Protein AF-A0A0F8WHF1-F1 (afdb_monomer)

Sequence (257 aa):
MGDDPNPISEVAGSSRLDYALDGSAKGDCLSSIDRKPHALKREKSLIIPRHVIFFDTETEQIEQPNGDVKQVLKLGWVCYYRRAYGRNLEKLDWHFFDNILDFWTFIYKHTEKKRRLWVISCNMSFDFTIVQGWKYLGQANFKLKFFHNTGSTCIISVKSKHGAIIFMDSMNWFRESVAASGARLGIPKLEIDFAKTDDLFLSAYCKRDVEILIALFKDFVKFLEANRISRVCYTIASTAMAAYLFGFYDHKIYIHN

Organism: NCBI:txid412755

Secondary structure (DSSP, 8-state):
----------------------------------PPPEEPPPP------SEEEEEEEEEEEEE-TTSPEEEEEEEEEEEEEE--BTTBPPEEEEEEESSHHHHHHHHHHT--TT-EEEEEETTHHHHHHHTTHHHHHHHTT-EEEEEEEETTEEEEEEE-SS-EEEEEEGGGT--S-HHHHHHHHT-PPPP--TTT--HHHHHHHHHHHHHHHHHHHHHHHHHHHHTT--PPPSSHHHHHHHHHHHHT--SPPEEP-

Solvent-accessible surface area (backbone atoms only — not comparable to full-atom values): 15093 Å² total; per-residue (Å²): 140,78,83,89,79,85,89,84,81,91,80,90,81,88,80,84,82,79,80,80,85,76,89,73,85,74,84,78,89,65,89,74,74,89,60,75,71,46,65,70,72,73,42,89,64,66,56,62,86,45,40,36,32,35,35,40,72,44,68,45,80,44,79,40,99,88,73,48,76,42,74,40,64,52,34,34,28,38,33,40,40,33,57,57,57,90,93,43,69,64,44,79,49,78,43,80,33,63,47,56,66,56,52,50,52,55,55,54,74,69,46,38,65,99,38,66,32,36,35,36,24,77,59,29,70,58,52,39,55,53,57,42,43,69,61,57,38,50,76,67,56,40,39,83,75,46,79,46,78,56,91,65,35,32,39,40,32,32,39,38,93,54,23,33,43,34,41,30,15,48,37,25,64,46,89,64,52,68,51,59,53,8,51,77,71,74,48,62,54,70,88,82,56,86,93,75,59,52,72,69,58,50,50,52,40,38,38,44,52,30,52,34,52,53,51,53,51,51,52,54,50,49,54,28,60,78,65,68,42,32,25,71,49,89,30,44,68,55,20,51,50,39,21,41,27,49,78,64,62,83,69,90,50,73,46,78,120

pLDDT: mean 88.42, std 20.54, range [25.56, 98.94]

Radius of gyration: 25.78 Å; Cα contacts (8 Å, |Δi|>4): 395; chains: 1; bounding box: 45×76×77 Å

InterPro domains:
  IPR012337 Ribonuclease H-like superfamily [SSF53098] (46-225)

Mean predicted aligned error: 9.02 Å

Nearest PDB structures (foldseek):
  7n8w-assembly1_B  TM=4.958E-01  e=4.081E-02  Homo sapiens
  1mr3-assembly1_F  TM=5.293E-01  e=9.554E-01  Saccharomyces cerevisiae
  3u4e-assembly1_G  TM=2.059E-01  e=4.344E-01  Human immunodeficiency virus 1
  4gmf-assembly2_C  TM=3.870E-01  e=7.978E+00  Yersinia enterocolitica subsp. enterocolitica 8081
  4gmf-assembly1_A  TM=3.305E-01  e=3.627E+00  Yersinia enterocolitica subsp. enterocolitica 8081

Foldseek 3Di:
DDDDDDDDDDDDDDDDPDDPPDDDPPDPPDPPPPDDKDWDAFFDDQAEAQKEKEKFFDWDWDQDPVRDTDTATQWMKMWIWGPDDDPRHTDIDIDIDRDLVVVVVVVLVRQAAPHEYEYEYAQQVVVCVNSVVVVVCVVVVWDWDDFDDDDRWTWTWTDDRGHIYIYTYPCLEVVDDLQVLCVVLVLHQDDDDPVPDDPVVVHVNNVSSRVSSVSSSVVVSCVCVVVVQAHDDRHNVVRNVRSCSHPPCPDIDIDDD

Structure (mmCIF, N/CA/C/O backbone):
data_AF-A0A0F8WHF1-F1
#
_entry.id   AF-A0A0F8WHF1-F1
#
loop_
_atom_site.group_PDB
_atom_site.id
_atom_site.type_symbol
_atom_site.label_atom_id
_atom_site.label_alt_id
_atom_site.label_comp_id
_atom_site.label_asym_id
_atom_site.label_entity_id
_atom_site.label_seq_id
_atom_site.pdbx_PDB_ins_code
_atom_site.Cartn_x
_atom_site.Cartn_y
_atom_site.Cartn_z
_atom_site.occupancy
_atom_site.B_iso_or_equiv
_atom_site.auth_seq_id
_atom_site.auth_comp_id
_atom_site.auth_asym_id
_atom_site.auth_atom_id
_atom_site.pdbx_PDB_model_num
ATOM 1 N N . MET A 1 1 ? -6.373 59.070 47.009 1.00 39.41 1 MET A N 1
ATOM 2 C CA . MET A 1 1 ? -6.500 57.643 46.646 1.00 39.41 1 MET A CA 1
ATOM 3 C C . MET A 1 1 ? -7.970 57.397 46.381 1.00 39.41 1 MET A C 1
ATOM 5 O O . MET A 1 1 ? -8.740 57.568 47.306 1.00 39.41 1 MET A O 1
ATOM 9 N N . GLY A 1 2 ? -8.453 57.104 45.190 1.00 37.47 2 GLY A N 1
ATOM 10 C CA . GLY A 1 2 ? -7.856 56.904 43.879 1.00 37.47 2 GLY A CA 1
ATOM 11 C C . GLY A 1 2 ? -9.027 56.710 42.906 1.00 37.47 2 GLY A C 1
ATOM 12 O O . GLY A 1 2 ? -10.057 56.181 43.313 1.00 37.47 2 GLY A O 1
ATOM 13 N N . ASP A 1 3 ? -8.840 57.237 41.704 1.00 35.19 3 ASP A N 1
ATOM 14 C CA . ASP A 1 3 ? -9.458 56.939 40.409 1.00 35.19 3 ASP A CA 1
ATOM 15 C C . ASP A 1 3 ? -10.977 56.731 40.292 1.00 35.19 3 ASP A C 1
ATOM 17 O O . ASP A 1 3 ? -11.533 55.670 40.557 1.00 35.19 3 ASP A O 1
ATOM 21 N N . ASP A 1 4 ? -11.589 57.824 39.835 1.00 36.31 4 ASP A N 1
ATOM 22 C CA . ASP A 1 4 ? -12.222 58.015 38.524 1.00 36.31 4 ASP A CA 1
ATOM 23 C C . ASP A 1 4 ? -13.404 57.153 38.038 1.00 36.31 4 ASP A C 1
ATOM 25 O O . ASP A 1 4 ? -13.514 55.955 38.304 1.00 36.31 4 ASP A O 1
ATOM 29 N N . PRO A 1 5 ? -14.320 57.797 37.285 1.00 39.78 5 PRO A N 1
ATOM 30 C CA . PRO A 1 5 ? -15.704 57.394 37.186 1.00 39.78 5 PRO A CA 1
ATOM 31 C C . PRO A 1 5 ? -16.137 57.038 35.758 1.00 39.78 5 PRO A C 1
ATOM 33 O O . PRO A 1 5 ? -15.550 57.431 34.760 1.00 39.78 5 PRO A O 1
ATOM 36 N N . ASN A 1 6 ? -17.301 56.403 35.732 1.00 34.34 6 ASN A N 1
ATOM 37 C CA . ASN A 1 6 ? -18.356 56.476 34.728 1.00 34.34 6 ASN A CA 1
ATOM 38 C C . ASN A 1 6 ? -18.137 56.027 33.259 1.00 34.34 6 ASN A C 1
ATOM 40 O O . ASN A 1 6 ? -17.093 56.220 32.646 1.00 34.34 6 ASN A O 1
ATOM 44 N N . PRO A 1 7 ? -19.210 55.455 32.672 1.00 48.28 7 PRO A N 1
ATOM 45 C CA . PRO A 1 7 ? -19.294 54.957 31.304 1.00 48.28 7 PRO A CA 1
ATOM 46 C C . PRO A 1 7 ? -19.663 56.096 30.344 1.00 48.28 7 PRO A C 1
ATOM 48 O O . PRO A 1 7 ? -20.015 57.167 30.825 1.00 48.28 7 PRO A O 1
ATOM 51 N N . ILE A 1 8 ? -19.662 55.855 29.021 1.00 28.98 8 ILE A N 1
ATOM 52 C CA . ILE A 1 8 ? -20.586 56.461 28.030 1.00 28.98 8 ILE A CA 1
ATOM 53 C C . ILE A 1 8 ? -20.282 55.970 26.587 1.00 28.98 8 ILE A C 1
ATOM 55 O O . ILE A 1 8 ? -19.138 55.936 26.152 1.00 28.98 8 ILE A O 1
ATOM 59 N N . SER A 1 9 ? -21.376 55.584 25.912 1.00 28.56 9 SER A N 1
ATOM 60 C CA . SER A 1 9 ? -21.781 55.677 24.489 1.00 28.56 9 SER A CA 1
ATOM 61 C C . SER A 1 9 ? -20.881 55.353 23.280 1.00 28.56 9 SER A C 1
ATOM 63 O O . SER A 1 9 ? -19.770 55.845 23.121 1.00 28.56 9 SER A O 1
ATOM 65 N N . GLU A 1 10 ? -21.544 54.684 22.326 1.00 34.03 10 GLU A N 1
ATOM 66 C CA . GLU A 1 10 ? -21.468 54.820 20.858 1.00 34.03 10 GLU A CA 1
ATOM 67 C C . GLU A 1 10 ? -20.806 56.091 20.298 1.00 34.03 10 GLU A C 1
ATOM 69 O O . GLU A 1 10 ? -21.262 57.195 20.584 1.00 34.03 10 GLU A O 1
ATOM 74 N N . VAL A 1 11 ? -19.877 55.904 19.347 1.00 30.38 11 VAL A N 1
ATOM 75 C CA . VAL A 1 11 ? -19.693 56.763 18.161 1.00 30.38 11 VAL A CA 1
ATOM 76 C C . VAL A 1 11 ? -19.211 55.904 16.980 1.00 30.38 11 VAL A C 1
ATOM 78 O O . VAL A 1 11 ? -18.302 55.085 17.104 1.00 30.38 11 VAL A O 1
ATOM 81 N N . ALA A 1 12 ? -19.843 56.114 15.826 1.00 29.44 12 ALA A N 1
ATOM 82 C CA . ALA A 1 12 ? -19.494 55.574 14.518 1.00 29.44 12 ALA A CA 1
ATOM 83 C C . ALA A 1 12 ? -18.168 56.137 13.969 1.00 29.44 12 ALA A C 1
ATOM 85 O O . ALA A 1 12 ? -17.881 57.321 14.125 1.00 29.44 12 ALA A O 1
ATOM 86 N N . GLY A 1 13 ? -17.404 55.333 13.219 1.00 25.56 13 GLY A N 1
ATOM 87 C CA . GLY A 1 13 ? -16.247 55.851 12.486 1.00 25.56 13 GLY A CA 1
ATOM 88 C C . GLY A 1 13 ? -15.416 54.812 11.734 1.00 25.56 13 GLY A C 1
ATOM 89 O O . GLY A 1 13 ? -14.571 54.152 12.315 1.00 25.56 13 GLY A O 1
ATOM 90 N N . SER A 1 14 ? -15.624 54.757 10.416 1.00 27.47 14 SER A N 1
ATOM 91 C CA . SER A 1 14 ? -14.576 54.708 9.384 1.00 27.47 14 SER A CA 1
ATOM 92 C C . SER A 1 14 ? -13.451 53.655 9.471 1.00 27.47 14 SER A C 1
ATOM 94 O O . SER A 1 14 ? -12.429 53.856 10.117 1.00 27.47 14 SER A O 1
ATOM 96 N N . SER A 1 15 ? -13.519 52.641 8.603 1.00 28.45 15 SER A N 1
ATOM 97 C CA . SER A 1 15 ? -12.566 52.531 7.478 1.00 28.45 15 SER A CA 1
ATOM 98 C C . SER A 1 15 ? -13.021 51.451 6.490 1.00 28.45 15 SER A C 1
ATOM 100 O O . SER A 1 15 ? -12.891 50.250 6.711 1.00 28.45 15 SER A O 1
ATOM 102 N N . ARG A 1 16 ? -13.580 51.906 5.364 1.00 27.73 16 ARG A N 1
ATOM 103 C CA . ARG A 1 16 ? -13.598 51.143 4.114 1.00 27.73 16 ARG A CA 1
ATOM 104 C C . ARG A 1 16 ? -12.144 51.030 3.665 1.00 27.73 16 ARG A C 1
ATOM 106 O O . ARG A 1 16 ? -11.513 52.049 3.407 1.00 27.73 16 ARG A O 1
ATOM 113 N N . LEU A 1 17 ? -11.615 49.815 3.591 1.00 29.05 17 LEU A N 1
ATOM 114 C CA . LEU A 1 17 ? -10.430 49.559 2.783 1.00 29.05 17 LEU A CA 1
ATOM 115 C C . LEU A 1 17 ? -10.899 49.479 1.332 1.00 29.05 17 LEU A C 1
ATOM 117 O O . LEU A 1 17 ? -11.502 48.492 0.909 1.00 29.05 17 LEU A O 1
ATOM 121 N N . ASP A 1 18 ? -10.680 50.577 0.618 1.00 27.28 18 ASP A N 1
ATOM 122 C CA . ASP A 1 18 ? -10.856 50.676 -0.820 1.00 27.28 18 ASP A CA 1
ATOM 123 C C . ASP A 1 18 ? -9.927 49.671 -1.513 1.00 27.28 18 ASP A C 1
ATOM 125 O O . ASP A 1 18 ? -8.700 49.767 -1.447 1.00 27.28 18 ASP A O 1
ATOM 129 N N . TYR A 1 19 ? -10.519 48.686 -2.189 1.00 28.05 19 TYR A N 1
ATOM 130 C CA . TYR A 1 19 ? -9.805 47.880 -3.169 1.00 28.05 19 TYR A CA 1
ATOM 131 C C . TYR A 1 19 ? -9.585 48.743 -4.411 1.00 28.05 19 TYR A C 1
ATOM 133 O O . TYR A 1 19 ? -10.492 48.933 -5.223 1.00 28.05 19 TYR A O 1
ATOM 141 N N . ALA A 1 20 ? -8.370 49.266 -4.555 1.00 29.48 20 ALA A N 1
ATOM 142 C CA . ALA A 1 20 ? -7.904 49.816 -5.815 1.00 29.48 20 ALA A CA 1
ATOM 143 C C . ALA A 1 20 ? -7.849 48.686 -6.858 1.00 29.48 20 ALA A C 1
ATOM 145 O O . ALA A 1 20 ? -6.991 47.805 -6.809 1.00 29.48 20 ALA A O 1
ATOM 146 N N . LEU A 1 21 ? -8.797 48.711 -7.794 1.00 37.44 21 LEU A N 1
ATOM 147 C CA . LEU A 1 21 ? -8.698 48.011 -9.068 1.00 37.44 21 LEU A CA 1
ATOM 148 C C . LEU A 1 21 ? -7.668 48.754 -9.923 1.00 37.44 21 LEU A C 1
ATOM 150 O O . LEU A 1 21 ? -8.024 49.668 -10.664 1.00 37.44 21 LEU A O 1
ATOM 154 N N . ASP A 1 22 ? -6.396 48.377 -9.799 1.00 32.12 22 ASP A N 1
ATOM 155 C CA . ASP A 1 22 ? -5.394 48.710 -10.809 1.00 32.12 22 ASP A CA 1
ATOM 156 C C . ASP A 1 22 ? -5.354 47.595 -11.860 1.00 32.12 22 ASP A C 1
ATOM 158 O O . ASP A 1 22 ? -5.116 46.414 -11.579 1.00 32.12 22 ASP A O 1
ATOM 162 N N . GLY A 1 23 ? -5.688 47.986 -13.084 1.00 41.69 23 GLY A N 1
ATOM 163 C CA . GLY A 1 23 ? -5.754 47.128 -14.244 1.00 41.69 23 GLY A CA 1
ATOM 164 C C . GLY A 1 23 ? -4.368 46.875 -14.817 1.00 41.69 23 GLY A C 1
ATOM 165 O O . GLY A 1 23 ? -3.802 47.729 -15.483 1.00 41.69 23 GLY A O 1
ATOM 166 N N . SER A 1 24 ? -3.873 45.650 -14.665 1.00 35.59 24 SER A N 1
ATOM 167 C CA . SER A 1 24 ? -3.081 44.961 -15.697 1.00 35.59 24 SER A CA 1
ATOM 168 C C . SER A 1 24 ? -2.880 43.486 -15.336 1.00 35.59 24 SER A C 1
ATOM 170 O O . SER A 1 24 ? -1.766 42.984 -15.215 1.00 35.59 24 SER A O 1
ATOM 172 N N . ALA A 1 25 ? -3.978 42.740 -15.199 1.00 33.34 25 ALA A N 1
ATOM 173 C CA . ALA A 1 25 ? -3.908 41.283 -15.156 1.00 33.34 25 ALA A CA 1
ATOM 174 C C . ALA A 1 25 ? -3.595 40.743 -16.565 1.00 33.34 25 ALA A C 1
ATOM 176 O O . ALA A 1 25 ? -4.483 40.315 -17.302 1.00 33.34 25 ALA A O 1
ATOM 177 N N . LYS A 1 26 ? -2.314 40.763 -16.953 1.00 36.53 26 LYS A N 1
ATOM 178 C CA . LYS A 1 26 ? -1.814 39.794 -17.931 1.00 36.53 26 LYS A CA 1
ATOM 179 C C . LYS A 1 26 ? -1.927 38.423 -17.275 1.00 36.53 26 LYS A C 1
ATOM 181 O O . LYS A 1 26 ? -1.269 38.140 -16.278 1.00 36.53 26 LYS A O 1
ATOM 186 N N . GLY A 1 27 ? -2.840 37.614 -17.799 1.00 44.41 27 GLY A N 1
ATOM 187 C CA . GLY A 1 27 ? -3.000 36.230 -17.396 1.00 44.41 27 GLY A CA 1
ATOM 188 C C . GLY A 1 27 ? -1.774 35.420 -17.791 1.00 44.41 27 GLY A C 1
ATOM 189 O O . GLY A 1 27 ? -1.695 34.956 -18.919 1.00 44.41 27 GLY A O 1
ATOM 190 N N . ASP A 1 28 ? -0.869 35.201 -16.844 1.00 39.81 28 ASP A N 1
ATOM 191 C CA . ASP A 1 28 ?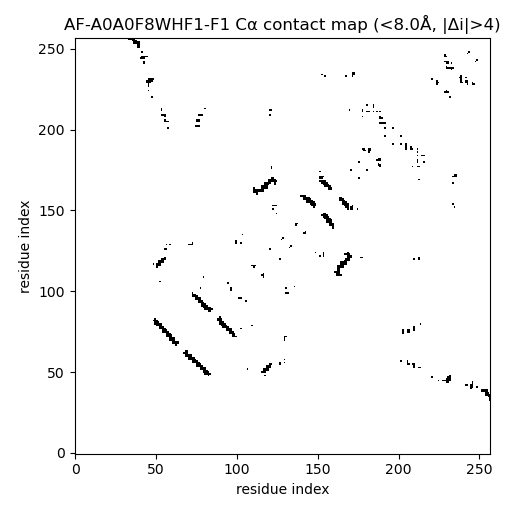 0.189 34.198 -16.956 1.00 39.81 28 ASP A CA 1
ATOM 192 C C . ASP A 1 28 ? -0.179 33.000 -16.076 1.00 39.81 28 ASP A C 1
ATOM 194 O O . ASP A 1 28 ? 0.379 32.752 -15.008 1.00 39.81 28 ASP A O 1
ATOM 198 N N . CYS A 1 29 ? -1.179 32.243 -16.530 1.00 43.00 29 CYS A N 1
ATOM 199 C CA . CYS A 1 29 ? -1.459 30.911 -16.009 1.00 43.00 29 CYS A CA 1
ATOM 200 C C . CYS A 1 29 ? -0.735 29.884 -16.882 1.00 43.00 29 CYS A C 1
ATOM 202 O O . CYS A 1 29 ? -1.329 29.264 -17.754 1.00 43.00 29 CYS A O 1
ATOM 204 N N . LEU A 1 30 ? 0.568 29.742 -16.657 1.00 39.44 30 LEU A N 1
ATOM 205 C CA . LEU A 1 30 ? 1.381 28.595 -17.056 1.00 39.44 30 LEU A CA 1
ATOM 206 C C . LEU A 1 30 ? 2.609 28.635 -16.151 1.00 39.44 30 LEU A C 1
ATOM 208 O O . LEU A 1 30 ? 3.562 29.365 -16.408 1.00 39.44 30 LEU A O 1
ATOM 212 N N . SER A 1 31 ? 2.595 27.867 -15.060 1.00 45.69 31 SER A N 1
ATOM 213 C CA . SER A 1 31 ? 3.829 27.580 -14.333 1.00 45.69 31 SER A CA 1
ATOM 214 C C . SER A 1 31 ? 4.728 26.777 -15.277 1.00 45.69 31 SER A C 1
ATOM 216 O O . SER A 1 31 ? 4.615 25.548 -15.345 1.00 45.69 31 SER A O 1
ATOM 218 N N . SER A 1 32 ? 5.562 27.451 -16.071 1.00 55.00 32 SER A N 1
ATOM 219 C CA . SER A 1 32 ? 6.558 26.775 -16.887 1.00 55.00 32 SER A CA 1
ATOM 220 C C . SER A 1 32 ? 7.560 26.157 -15.919 1.00 55.00 32 SER A C 1
ATOM 222 O O . SER A 1 32 ? 8.337 26.816 -15.231 1.00 55.00 32 SER A O 1
ATOM 224 N N . ILE A 1 33 ? 7.467 24.842 -15.760 1.00 65.06 33 ILE A N 1
ATOM 225 C CA . ILE A 1 33 ? 8.518 24.102 -15.081 1.00 65.06 33 ILE A CA 1
ATOM 226 C C . ILE A 1 33 ? 9.716 24.211 -16.022 1.00 65.06 33 ILE A C 1
ATOM 228 O O . ILE A 1 33 ? 9.656 23.652 -17.115 1.00 65.06 33 ILE A O 1
ATOM 232 N N . ASP A 1 34 ? 10.772 24.920 -15.614 1.00 73.44 34 ASP A N 1
ATOM 233 C CA . ASP A 1 34 ? 12.058 24.940 -16.321 1.00 73.44 34 ASP A CA 1
ATOM 234 C C . ASP A 1 34 ? 12.659 23.527 -16.291 1.00 73.44 34 ASP A C 1
ATOM 236 O O . ASP A 1 34 ? 13.409 23.127 -15.394 1.00 73.44 34 ASP A O 1
ATOM 240 N N . ARG A 1 35 ? 12.204 22.687 -17.221 1.00 76.81 35 ARG A N 1
ATOM 241 C CA . ARG A 1 35 ? 12.745 21.352 -17.439 1.00 76.81 35 ARG A CA 1
ATOM 242 C C . ARG A 1 35 ? 13.989 21.522 -18.292 1.00 76.81 35 ARG A C 1
ATOM 244 O O . ARG A 1 35 ? 14.070 22.400 -19.131 1.00 76.81 35 ARG A O 1
ATOM 251 N N . LYS A 1 36 ? 15.012 20.705 -18.072 1.00 87.56 36 LYS A N 1
ATOM 252 C CA . LYS A 1 36 ? 16.129 20.655 -19.020 1.00 87.56 36 LYS A CA 1
ATOM 253 C C . LYS A 1 36 ? 15.767 19.655 -20.114 1.00 87.56 36 LYS A C 1
ATOM 255 O O . LYS A 1 36 ? 15.338 18.546 -19.759 1.00 87.56 36 LYS A O 1
ATOM 260 N N . PRO A 1 37 ? 15.974 19.988 -21.401 1.00 92.44 37 PRO A N 1
ATOM 261 C CA . PRO A 1 37 ? 15.852 19.012 -22.469 1.00 92.44 37 PRO A CA 1
ATOM 262 C C . PRO A 1 37 ? 16.706 17.789 -22.147 1.00 92.44 37 PRO A C 1
ATOM 264 O O . PRO A 1 37 ? 17.864 17.902 -21.731 1.00 92.44 37 PRO A O 1
ATOM 267 N N . HIS A 1 38 ? 16.123 16.606 -22.275 1.00 92.06 38 HIS A N 1
ATOM 268 C CA . HIS A 1 38 ? 16.806 15.357 -21.960 1.00 92.06 38 HIS A CA 1
ATOM 269 C C . HIS A 1 38 ? 16.236 14.210 -22.784 1.00 92.06 38 HIS A C 1
ATOM 271 O O . HIS A 1 38 ? 15.111 14.262 -23.271 1.00 92.06 38 HIS A O 1
ATOM 277 N N . ALA A 1 39 ? 17.022 13.146 -22.929 1.00 94.56 39 ALA A N 1
ATOM 278 C CA . ALA A 1 39 ? 16.539 11.908 -23.518 1.00 94.56 39 ALA A CA 1
ATOM 279 C C . ALA A 1 39 ? 15.894 11.022 -22.448 1.00 94.56 39 ALA A C 1
ATOM 281 O O . ALA A 1 39 ? 16.390 10.930 -21.315 1.00 94.56 39 ALA A O 1
ATOM 282 N N . LEU A 1 40 ? 14.836 10.311 -22.833 1.00 94.12 40 LEU A N 1
ATOM 283 C CA . LEU A 1 40 ? 14.309 9.217 -22.032 1.00 94.12 40 LEU A CA 1
ATOM 284 C C . LEU A 1 40 ? 15.398 8.163 -21.794 1.00 94.12 40 LEU A C 1
ATOM 286 O O . LEU A 1 40 ? 16.249 7.885 -22.648 1.00 94.12 40 LEU A O 1
ATOM 290 N N . LYS A 1 41 ? 15.380 7.574 -20.597 1.00 93.06 41 LYS A N 1
ATOM 291 C CA . LYS A 1 41 ? 16.347 6.556 -20.182 1.00 93.06 41 LYS A CA 1
ATOM 292 C C . LYS A 1 41 ? 15.708 5.178 -20.279 1.00 93.06 41 LYS A C 1
ATOM 294 O O . LYS A 1 41 ? 14.629 4.966 -19.735 1.00 93.06 41 LYS A O 1
ATOM 299 N N . ARG A 1 42 ? 16.414 4.247 -20.928 1.00 94.69 42 ARG A N 1
ATOM 300 C CA . ARG A 1 42 ? 16.035 2.830 -20.984 1.00 94.69 42 ARG A CA 1
ATOM 301 C C . ARG A 1 42 ? 15.896 2.265 -19.570 1.00 94.69 42 ARG A C 1
ATOM 303 O O . ARG A 1 42 ? 16.780 2.478 -18.734 1.00 94.69 42 ARG A O 1
ATOM 310 N N . GLU A 1 43 ? 14.824 1.520 -19.329 1.00 94.62 43 GLU A N 1
ATOM 311 C CA . GLU A 1 43 ? 14.633 0.779 -18.086 1.00 94.62 43 GLU A CA 1
ATOM 312 C C . GLU A 1 43 ? 15.434 -0.526 -18.143 1.00 94.62 43 GLU A C 1
ATOM 314 O O . GLU A 1 43 ? 15.536 -1.168 -19.186 1.00 94.62 43 GLU A O 1
ATOM 319 N N . LYS A 1 44 ? 16.049 -0.906 -17.023 1.00 91.25 44 LYS A N 1
ATOM 320 C CA . LYS A 1 44 ? 16.926 -2.088 -16.944 1.00 91.25 44 LYS A CA 1
ATOM 321 C C . LYS A 1 44 ? 16.493 -3.074 -15.866 1.00 91.25 44 LYS A C 1
ATOM 323 O O . LYS A 1 44 ? 17.114 -4.121 -15.714 1.00 91.25 44 LYS A O 1
ATOM 328 N N . SER A 1 45 ? 15.478 -2.723 -15.081 1.00 89.31 45 SER A N 1
ATOM 329 C CA . SER A 1 45 ? 15.092 -3.449 -13.882 1.00 89.31 45 SER A CA 1
ATOM 330 C C . SER A 1 45 ? 13.627 -3.872 -13.919 1.00 89.31 45 SER A C 1
ATOM 332 O O . SER A 1 45 ? 12.761 -3.133 -14.376 1.00 89.31 45 SER A O 1
ATOM 334 N N . LEU A 1 46 ? 13.360 -5.052 -13.364 1.00 92.69 46 LEU A N 1
ATOM 335 C CA . LEU A 1 46 ? 12.020 -5.599 -13.133 1.00 92.69 46 LEU A CA 1
ATOM 336 C C . LEU A 1 46 ? 11.712 -5.607 -11.628 1.00 92.69 46 LEU A C 1
ATOM 338 O O . LEU A 1 46 ? 11.221 -6.584 -11.078 1.00 92.69 46 LEU A O 1
ATOM 342 N N . ILE A 1 47 ? 12.111 -4.545 -10.918 1.00 92.75 47 ILE A N 1
ATOM 343 C CA . ILE A 1 47 ? 12.012 -4.494 -9.454 1.00 92.75 47 ILE A CA 1
ATOM 344 C C . ILE A 1 47 ? 10.547 -4.523 -9.019 1.00 92.75 47 ILE A C 1
ATOM 346 O O . ILE A 1 47 ? 9.743 -3.671 -9.388 1.00 92.75 47 ILE A O 1
ATOM 350 N N . ILE A 1 48 ? 10.228 -5.458 -8.135 1.00 95.06 48 ILE A N 1
ATOM 351 C CA . ILE A 1 48 ? 8.922 -5.548 -7.497 1.00 95.06 48 ILE A CA 1
ATOM 352 C C . ILE A 1 48 ? 9.077 -5.270 -5.995 1.00 95.06 48 ILE A C 1
ATOM 354 O O . ILE A 1 48 ? 10.014 -5.785 -5.372 1.00 95.06 48 ILE A O 1
ATOM 358 N N . PRO A 1 49 ? 8.171 -4.492 -5.375 1.00 94.94 49 PRO A N 1
ATOM 359 C CA . PRO A 1 49 ? 8.160 -4.269 -3.935 1.00 94.94 49 PRO A CA 1
ATOM 360 C C . PRO A 1 49 ? 8.113 -5.581 -3.159 1.00 94.94 49 PRO A C 1
ATOM 362 O O . PRO A 1 49 ? 7.203 -6.385 -3.321 1.00 94.94 49 PRO A O 1
ATOM 365 N N . ARG A 1 50 ? 9.106 -5.800 -2.295 1.00 95.44 50 AR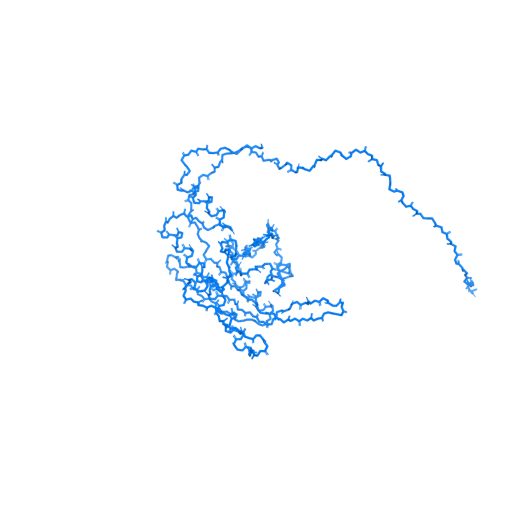G A N 1
ATOM 366 C CA . ARG A 1 50 ? 9.185 -7.019 -1.481 1.00 95.44 50 ARG A CA 1
ATOM 367 C C . ARG A 1 50 ? 8.425 -6.917 -0.161 1.00 95.44 50 ARG A C 1
ATOM 369 O O . ARG A 1 50 ? 8.010 -7.946 0.356 1.00 95.44 50 ARG A O 1
ATOM 376 N N . HIS A 1 51 ? 8.302 -5.711 0.387 1.00 97.94 51 HIS A N 1
ATOM 377 C CA . HIS A 1 51 ? 7.732 -5.446 1.706 1.00 97.94 51 HIS A CA 1
ATOM 378 C C . HIS A 1 51 ? 6.500 -4.574 1.537 1.00 97.94 51 HIS A C 1
ATOM 380 O O . HIS A 1 51 ? 6.622 -3.384 1.227 1.00 97.94 51 HIS A O 1
ATOM 386 N N . VAL A 1 52 ? 5.340 -5.194 1.703 1.00 98.75 52 VAL A N 1
ATOM 387 C CA . VAL A 1 52 ? 4.044 -4.585 1.431 1.00 98.75 52 VAL A CA 1
ATOM 388 C C . VAL A 1 52 ? 3.135 -4.837 2.623 1.00 98.75 52 VAL A C 1
ATOM 390 O O . VAL A 1 52 ? 3.196 -5.898 3.233 1.00 98.75 52 VAL A O 1
ATOM 393 N N . ILE A 1 53 ? 2.322 -3.862 2.978 1.00 98.88 53 ILE A N 1
ATOM 394 C CA . ILE A 1 53 ? 1.231 -3.988 3.929 1.00 98.88 53 ILE A CA 1
ATOM 395 C C . ILE A 1 53 ? -0.058 -3.723 3.174 1.00 98.88 53 ILE A C 1
ATOM 397 O O . ILE A 1 53 ? -0.115 -2.793 2.374 1.00 98.88 53 ILE A O 1
ATOM 401 N N . PHE A 1 54 ? -1.067 -4.533 3.449 1.00 98.94 54 PHE A N 1
ATOM 402 C CA . PHE A 1 54 ? -2.432 -4.333 2.994 1.00 98.94 54 PHE A CA 1
ATOM 403 C C . PHE A 1 54 ? -3.311 -4.106 4.206 1.00 98.94 54 PHE A C 1
ATOM 405 O O . PHE A 1 54 ? -3.088 -4.749 5.235 1.00 98.94 54 PHE A O 1
ATOM 412 N N . PHE A 1 55 ? -4.271 -3.203 4.103 1.00 98.88 55 PHE A N 1
ATOM 413 C CA . PHE A 1 55 ? -5.237 -2.997 5.167 1.00 98.88 55 PHE A CA 1
ATOM 414 C C . PHE A 1 55 ? -6.559 -2.482 4.622 1.00 98.88 55 PHE A C 1
ATOM 416 O O . PHE A 1 55 ? -6.619 -1.996 3.493 1.00 98.88 55 PHE A O 1
ATOM 423 N N . ASP A 1 56 ? -7.576 -2.624 5.454 1.00 98.69 56 ASP A N 1
ATOM 424 C CA . ASP A 1 56 ? -8.934 -2.150 5.242 1.00 98.69 56 ASP A CA 1
ATOM 425 C C . ASP A 1 56 ? -9.520 -1.743 6.602 1.00 98.69 56 ASP A C 1
ATOM 427 O O . ASP A 1 56 ? -9.047 -2.220 7.649 1.00 98.69 56 ASP A O 1
ATOM 431 N N . THR A 1 57 ? -10.486 -0.824 6.596 1.00 98.56 57 THR A N 1
ATOM 432 C CA . THR A 1 57 ? -11.128 -0.320 7.814 1.00 98.56 57 THR A CA 1
ATOM 433 C C . THR A 1 57 ? -12.642 -0.274 7.686 1.00 98.56 57 THR A C 1
ATOM 435 O O . THR A 1 57 ? -13.185 0.148 6.673 1.00 98.56 57 THR A O 1
ATOM 438 N N . GLU A 1 58 ? -13.315 -0.622 8.775 1.00 98.00 58 GLU A N 1
ATOM 439 C CA . GLU A 1 58 ? -14.742 -0.399 8.966 1.00 98.00 58 GLU A CA 1
ATOM 440 C C . GLU A 1 58 ? -14.951 0.776 9.911 1.00 98.00 58 GLU A C 1
ATOM 442 O O . GLU A 1 58 ? -14.194 0.974 10.873 1.00 98.00 58 GLU A O 1
ATOM 447 N N . THR A 1 59 ? -15.999 1.552 9.652 1.00 96.94 59 THR A N 1
ATOM 448 C CA . THR A 1 59 ? -16.272 2.789 10.379 1.00 96.94 59 THR A CA 1
ATOM 449 C C . THR A 1 59 ? -17.631 2.784 11.055 1.00 96.94 59 THR A C 1
ATOM 451 O O . THR A 1 59 ? -18.567 2.101 10.644 1.00 96.94 59 THR A O 1
ATOM 454 N N . GLU A 1 60 ? -17.741 3.592 12.101 1.00 95.12 60 GLU A N 1
ATOM 455 C CA . GLU A 1 60 ? -19.017 4.025 12.657 1.00 95.12 60 GLU A CA 1
ATOM 456 C C . GLU A 1 60 ? -19.228 5.516 12.370 1.00 95.12 60 GLU A C 1
ATOM 458 O O . GLU A 1 60 ? -18.275 6.296 12.232 1.00 95.12 60 GLU A O 1
ATOM 463 N N . GLN A 1 61 ? -20.497 5.899 12.247 1.00 95.06 61 GLN A N 1
ATOM 464 C CA . GLN A 1 61 ? -20.903 7.265 11.945 1.00 95.06 61 GLN A CA 1
ATOM 465 C C . GLN A 1 61 ? -21.287 7.984 13.231 1.00 95.06 61 GLN A C 1
ATOM 467 O O . GLN A 1 61 ? -22.114 7.498 13.998 1.00 95.06 61 GLN A O 1
ATOM 472 N N . ILE A 1 62 ? -20.707 9.160 13.443 1.00 94.94 62 ILE A N 1
ATOM 473 C CA . ILE A 1 62 ? -21.044 10.048 14.550 1.00 94.94 62 ILE A CA 1
ATOM 474 C C . ILE A 1 62 ? -21.597 11.337 13.954 1.00 94.94 62 ILE A C 1
ATOM 476 O O . ILE A 1 62 ? -20.861 12.094 13.314 1.00 94.94 62 ILE A O 1
ATOM 480 N N . GLU A 1 63 ? -22.886 11.590 14.174 1.00 95.00 63 GLU A N 1
ATOM 481 C CA . GLU A 1 63 ? -23.501 12.877 13.858 1.00 95.00 63 GLU A CA 1
ATOM 482 C C . GLU A 1 63 ? -22.928 13.963 14.771 1.00 95.00 63 GLU A C 1
ATOM 484 O O . GLU A 1 63 ? -22.861 13.823 15.995 1.00 95.00 63 GLU A O 1
ATOM 489 N N . GLN A 1 64 ? -22.475 15.052 14.165 1.00 93.69 64 GLN A N 1
ATOM 490 C CA . GLN A 1 64 ? -21.970 16.211 14.876 1.00 93.69 64 GLN A CA 1
ATOM 491 C C . GLN A 1 64 ? -23.095 17.221 15.140 1.00 93.69 64 GLN A C 1
ATOM 493 O O . GLN A 1 64 ? -24.062 17.287 14.380 1.00 93.69 64 GLN A O 1
ATOM 498 N N . PRO A 1 65 ? -22.957 18.087 16.165 1.00 92.38 65 PRO A N 1
ATOM 499 C CA . PRO A 1 65 ? -23.962 19.106 16.482 1.00 92.38 65 PRO A CA 1
ATOM 500 C C . PRO A 1 65 ? -24.288 20.078 15.338 1.00 92.38 65 PRO A C 1
ATOM 502 O O . PRO A 1 65 ? -25.345 20.698 15.345 1.00 92.38 65 PRO A O 1
ATOM 505 N N . ASN A 1 66 ? -23.380 20.237 14.370 1.00 92.75 66 ASN A N 1
ATOM 506 C CA . ASN A 1 66 ? -23.569 21.081 13.190 1.00 92.75 66 ASN A CA 1
ATOM 507 C C . ASN A 1 66 ? -24.248 20.352 12.010 1.00 92.75 66 ASN A C 1
ATOM 509 O O . ASN A 1 66 ? -24.404 20.955 10.952 1.00 92.75 66 ASN A O 1
ATOM 513 N N . GLY A 1 67 ? -24.634 19.083 12.181 1.00 90.88 67 GLY A N 1
ATOM 514 C CA . GLY A 1 67 ? -25.231 18.238 11.144 1.00 90.88 67 GLY A CA 1
ATOM 515 C C . GLY A 1 67 ? -24.225 17.469 10.281 1.00 90.88 67 GLY A C 1
ATOM 516 O O . GLY A 1 67 ? -24.646 16.674 9.443 1.00 90.88 67 GLY A O 1
ATOM 517 N N . ASP A 1 68 ? -22.914 17.656 10.476 1.00 92.56 68 ASP A N 1
ATOM 518 C CA . ASP A 1 68 ? -21.901 16.895 9.740 1.00 92.56 68 ASP A CA 1
ATOM 519 C C . ASP A 1 68 ? -21.799 15.455 10.255 1.00 92.56 68 ASP A C 1
ATOM 521 O O . ASP A 1 68 ? -21.891 15.194 11.454 1.00 92.56 68 ASP A O 1
ATOM 525 N N . VAL A 1 69 ? -21.501 14.510 9.364 1.00 93.50 69 VAL A N 1
ATOM 526 C CA . VAL A 1 69 ? -21.238 13.116 9.745 1.00 93.50 69 VAL A CA 1
ATOM 527 C C . VAL A 1 69 ? -19.737 12.872 9.822 1.00 93.50 69 VAL A C 1
ATOM 529 O O . VAL A 1 69 ? -19.010 12.981 8.831 1.00 93.50 69 VAL A O 1
ATOM 532 N N . LYS A 1 70 ? -19.257 12.496 11.006 1.00 94.19 70 LYS A N 1
ATOM 533 C CA . LYS A 1 70 ? -17.880 12.054 11.220 1.00 94.19 70 LYS A CA 1
ATOM 534 C C . LYS A 1 70 ? -17.793 10.540 11.106 1.00 94.19 70 LYS A C 1
ATOM 536 O O . LYS A 1 70 ? -18.491 9.829 11.815 1.00 94.19 70 LYS A O 1
ATOM 541 N N . GLN A 1 71 ? -16.876 10.058 10.277 1.00 96.00 71 GLN A N 1
ATOM 542 C CA . GLN A 1 71 ? -16.499 8.647 10.246 1.00 96.00 71 GLN A CA 1
ATOM 543 C C . GLN A 1 71 ? -15.362 8.414 11.245 1.00 96.00 71 GLN A C 1
ATOM 545 O O . GLN A 1 71 ? -14.357 9.137 11.216 1.00 96.00 71 GLN A O 1
ATOM 550 N N . VAL A 1 72 ? -15.501 7.428 12.128 1.00 96.25 72 VAL A N 1
ATOM 551 C CA . VAL A 1 72 ? -14.426 7.004 13.038 1.00 96.25 72 VAL A CA 1
ATOM 552 C C . VAL A 1 72 ? -14.185 5.505 12.923 1.00 96.25 72 VAL A C 1
ATOM 554 O O . VAL A 1 72 ? -15.067 4.764 12.501 1.00 96.25 72 VAL A O 1
ATOM 557 N N . LEU A 1 73 ? -12.966 5.072 13.253 1.00 98.25 73 LEU A N 1
ATOM 558 C CA . LEU A 1 73 ? -12.585 3.662 13.206 1.00 98.25 73 LEU A CA 1
ATOM 559 C C . LEU A 1 73 ? -13.485 2.844 14.139 1.00 98.25 73 LEU A C 1
ATOM 561 O O . LEU A 1 73 ? -13.526 3.136 15.332 1.00 98.25 73 LEU A O 1
ATOM 565 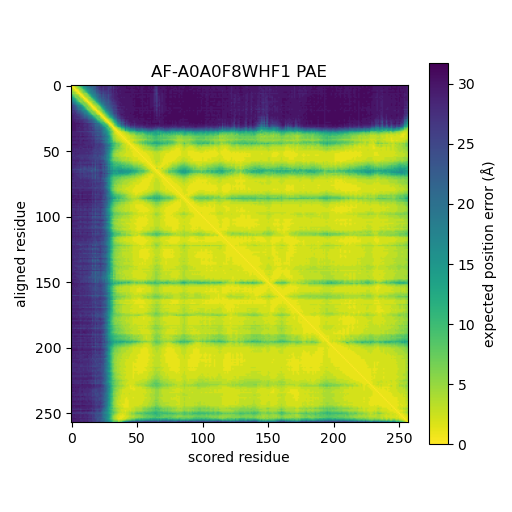N N . LYS A 1 74 ? -14.115 1.799 13.599 1.00 97.56 74 LYS A N 1
ATOM 566 C CA . LYS A 1 74 ? -14.767 0.744 14.377 1.00 97.56 74 LYS A CA 1
ATOM 567 C C . LYS A 1 74 ? -13.842 -0.465 14.517 1.00 97.56 74 LYS A C 1
ATOM 569 O O . LYS A 1 74 ? -13.558 -0.903 15.625 1.00 97.56 74 LYS A O 1
ATOM 574 N N . LEU A 1 75 ? -13.347 -0.984 13.394 1.00 98.50 75 LEU A N 1
ATOM 575 C CA . LEU A 1 75 ? -12.357 -2.061 13.353 1.00 98.50 75 LEU A CA 1
ATOM 576 C C . LEU A 1 75 ? -11.581 -2.052 12.039 1.00 98.50 75 LEU A C 1
ATOM 578 O O . LEU A 1 75 ? -11.928 -1.338 11.102 1.00 98.50 75 LEU A O 1
ATOM 582 N N . GLY A 1 76 ? -10.535 -2.858 11.952 1.00 98.69 76 GLY A N 1
ATOM 583 C CA . GLY A 1 76 ? -9.805 -3.079 10.719 1.00 98.69 76 GLY A CA 1
ATOM 584 C C . GLY A 1 76 ? -8.929 -4.319 10.773 1.00 98.69 76 GLY A C 1
ATOM 585 O O . GLY A 1 76 ? -8.639 -4.891 11.831 1.00 98.69 76 GLY A O 1
ATOM 586 N N . TRP A 1 77 ? -8.474 -4.724 9.594 1.00 98.88 77 TRP A N 1
ATOM 587 C CA . TRP A 1 77 ? -7.477 -5.771 9.433 1.00 98.88 77 TRP A CA 1
ATOM 588 C C . TRP A 1 77 ? -6.269 -5.232 8.695 1.00 98.88 77 TRP A C 1
ATOM 590 O O . TRP A 1 77 ? -6.378 -4.461 7.747 1.00 98.88 77 TRP A O 1
ATOM 600 N N . VAL A 1 78 ? -5.089 -5.666 9.125 1.00 98.94 78 VAL A N 1
ATOM 601 C CA . VAL A 1 78 ? -3.829 -5.351 8.467 1.00 98.94 78 VAL A CA 1
ATOM 602 C C . VAL A 1 78 ? -3.018 -6.625 8.267 1.00 98.94 78 VAL A C 1
ATOM 604 O O . VAL A 1 78 ? -2.938 -7.494 9.138 1.00 98.94 78 VAL A O 1
ATOM 607 N N . CYS A 1 79 ? -2.405 -6.749 7.097 1.00 98.94 79 CYS A N 1
ATOM 608 C CA . CYS A 1 79 ? -1.529 -7.856 6.762 1.00 98.94 79 CYS A CA 1
ATOM 609 C C . CYS A 1 79 ? -0.217 -7.341 6.191 1.00 98.94 79 CYS A C 1
ATOM 611 O O . CYS A 1 79 ? -0.190 -6.650 5.173 1.00 98.94 79 CYS A O 1
ATOM 613 N N . TYR A 1 80 ? 0.893 -7.732 6.805 1.00 98.88 80 TYR A N 1
ATOM 614 C CA . TYR A 1 80 ? 2.204 -7.575 6.200 1.00 98.88 80 TYR A CA 1
ATOM 615 C C . TYR A 1 80 ? 2.519 -8.772 5.308 1.00 98.88 80 TYR A C 1
ATOM 617 O O . TYR A 1 80 ? 2.601 -9.913 5.759 1.00 98.88 80 TYR A O 1
ATOM 625 N N . TYR A 1 81 ? 2.771 -8.469 4.042 1.00 98.69 81 TYR A N 1
ATOM 626 C CA . TYR A 1 81 ? 3.202 -9.376 3.002 1.00 98.69 81 TYR A CA 1
ATOM 627 C C . TYR A 1 81 ? 4.685 -9.166 2.680 1.00 98.69 81 TYR A C 1
ATOM 629 O O . TYR A 1 81 ? 5.109 -8.116 2.181 1.00 98.69 81 TYR A O 1
ATOM 637 N N . ARG A 1 82 ? 5.490 -10.207 2.913 1.00 97.88 82 ARG A N 1
ATOM 638 C CA . ARG A 1 82 ? 6.870 -10.278 2.429 1.00 97.88 82 ARG A CA 1
ATOM 639 C C . ARG A 1 82 ? 6.975 -11.280 1.295 1.00 97.88 82 ARG A C 1
ATOM 641 O O . ARG A 1 82 ? 6.862 -12.482 1.529 1.00 97.88 82 ARG A O 1
ATOM 648 N N . ARG A 1 83 ? 7.315 -10.796 0.102 1.00 95.50 83 ARG A N 1
ATOM 649 C CA . ARG A 1 83 ? 7.593 -11.655 -1.056 1.00 95.50 83 ARG A CA 1
ATOM 650 C C . ARG A 1 83 ? 8.803 -12.557 -0.807 1.00 95.50 83 ARG A C 1
ATOM 652 O O . ARG A 1 83 ? 9.802 -12.127 -0.205 1.00 95.50 83 ARG A O 1
ATOM 659 N N . ALA A 1 84 ? 8.719 -13.787 -1.311 1.00 95.12 84 ALA A N 1
ATOM 660 C CA . ALA A 1 84 ? 9.844 -14.712 -1.322 1.00 95.12 84 ALA A CA 1
ATOM 661 C C . ALA A 1 84 ? 11.008 -14.135 -2.146 1.00 95.12 84 ALA A C 1
ATOM 663 O O . ALA A 1 84 ? 10.799 -13.494 -3.175 1.00 95.12 84 ALA A O 1
ATOM 664 N N . TYR A 1 85 ? 12.240 -14.330 -1.677 1.00 91.56 85 TYR A N 1
ATOM 665 C CA . TYR A 1 85 ? 13.442 -13.938 -2.417 1.00 91.56 85 TYR A CA 1
ATOM 666 C C . TYR A 1 85 ? 14.662 -14.727 -1.938 1.00 91.56 85 TYR A C 1
ATOM 668 O O . TYR A 1 85 ? 15.048 -14.650 -0.760 1.00 91.56 85 TYR A O 1
ATOM 676 N N . GLY A 1 86 ? 15.288 -15.459 -2.863 1.00 90.69 86 GLY A N 1
ATOM 677 C CA . GLY A 1 86 ? 16.377 -16.382 -2.554 1.00 90.69 86 GLY A CA 1
ATOM 678 C C . GLY A 1 86 ? 15.928 -17.427 -1.532 1.00 90.69 86 GLY A C 1
ATOM 679 O O . GLY A 1 86 ? 14.907 -18.078 -1.712 1.00 90.69 86 GLY A O 1
ATOM 680 N N . ARG A 1 87 ? 16.660 -17.543 -0.418 1.00 92.88 87 ARG A N 1
ATOM 681 C CA . ARG A 1 87 ? 16.341 -18.473 0.684 1.00 92.88 87 ARG A CA 1
ATOM 682 C C . ARG A 1 87 ? 15.213 -17.998 1.604 1.00 92.88 87 ARG A C 1
ATOM 684 O O . ARG A 1 87 ? 14.794 -18.730 2.492 1.00 92.88 87 ARG A O 1
ATOM 691 N N . ASN A 1 88 ? 14.755 -16.756 1.450 1.00 93.12 88 ASN A N 1
ATOM 692 C CA . ASN A 1 88 ? 13.700 -16.226 2.302 1.00 93.12 88 ASN A CA 1
ATOM 693 C C . ASN A 1 88 ? 12.342 -16.612 1.735 1.00 93.12 88 ASN A C 1
ATOM 695 O O . ASN A 1 88 ? 11.980 -16.143 0.654 1.00 93.12 88 ASN A O 1
ATOM 699 N N . LEU A 1 89 ? 11.588 -17.386 2.508 1.00 96.25 89 LEU A N 1
ATOM 700 C CA . LEU A 1 89 ? 10.218 -17.747 2.179 1.00 96.25 89 LEU A CA 1
ATOM 701 C C . LEU A 1 89 ? 9.281 -16.538 2.247 1.00 96.25 89 LEU A C 1
ATOM 703 O O . LEU A 1 89 ? 9.540 -15.539 2.943 1.00 96.25 89 LEU A O 1
ATOM 707 N N . GLU A 1 90 ? 8.185 -16.673 1.505 1.00 97.25 90 GLU A N 1
ATOM 708 C CA . GLU A 1 90 ? 7.028 -15.798 1.611 1.00 97.25 90 GLU A CA 1
ATOM 709 C C . GLU A 1 90 ? 6.525 -15.772 3.061 1.00 97.25 90 GLU A C 1
ATOM 711 O O . GLU A 1 90 ? 6.567 -16.783 3.762 1.00 97.25 90 GLU A O 1
ATOM 716 N N . LYS A 1 91 ? 6.093 -14.601 3.532 1.00 97.94 91 LYS A N 1
ATOM 717 C CA . LYS A 1 91 ? 5.525 -14.446 4.873 1.00 97.94 91 LYS A CA 1
ATOM 718 C C . LYS A 1 91 ? 4.293 -13.556 4.824 1.00 97.94 91 LYS A C 1
ATOM 720 O O . LYS A 1 91 ? 4.343 -12.487 4.217 1.00 97.94 91 LYS A O 1
ATOM 725 N N . LEU A 1 92 ? 3.255 -13.988 5.530 1.00 98.56 92 LEU A N 1
ATOM 726 C CA . LEU A 1 92 ? 2.109 -13.178 5.921 1.00 98.56 92 LEU A CA 1
ATOM 727 C C . LEU A 1 92 ? 2.141 -13.009 7.447 1.00 98.56 92 LEU A C 1
ATOM 729 O O . LEU A 1 92 ? 2.420 -13.965 8.168 1.00 98.56 92 LEU A O 1
ATOM 733 N N . ASP A 1 93 ? 1.923 -11.792 7.928 1.00 98.69 93 ASP A N 1
ATOM 734 C CA . ASP A 1 93 ? 1.764 -11.457 9.349 1.00 98.69 93 ASP A CA 1
ATOM 735 C C . ASP A 1 93 ? 0.455 -10.676 9.464 1.00 98.69 93 ASP A C 1
ATOM 737 O O . ASP A 1 93 ? 0.366 -9.571 8.934 1.00 98.69 93 ASP A O 1
ATOM 741 N N . TRP A 1 94 ? -0.571 -11.291 10.050 1.00 98.81 94 TRP A N 1
ATOM 742 C CA . TRP A 1 94 ? -1.922 -10.738 10.142 1.00 98.81 94 TRP A CA 1
ATOM 743 C C . TRP A 1 94 ? -2.158 -10.133 11.519 1.00 98.81 94 TRP A C 1
ATOM 745 O O . TRP A 1 94 ? -1.741 -10.704 12.527 1.00 98.81 94 TRP A O 1
ATOM 755 N N . HIS A 1 95 ? -2.872 -9.016 11.562 1.00 98.81 95 HIS A N 1
ATOM 756 C CA . HIS A 1 95 ? -3.259 -8.368 12.801 1.00 98.81 95 HIS A CA 1
ATOM 757 C C . HIS A 1 95 ? -4.636 -7.718 12.650 1.00 98.81 95 HIS A C 1
ATOM 759 O O . HIS A 1 95 ? -4.892 -6.993 11.690 1.00 98.81 95 HIS A O 1
ATOM 765 N N . PHE A 1 96 ? -5.516 -8.026 13.595 1.00 98.81 96 PHE A N 1
ATOM 766 C CA . PHE A 1 96 ? -6.765 -7.308 13.813 1.00 98.81 96 PHE A CA 1
ATOM 767 C C . PHE A 1 96 ? -6.477 -6.072 14.663 1.00 98.81 96 PHE A C 1
ATOM 769 O O . PHE A 1 96 ? -5.628 -6.149 15.551 1.00 98.81 96 PHE A O 1
ATOM 776 N N . PHE A 1 97 ? -7.186 -4.974 14.422 1.00 98.75 97 PHE A N 1
ATOM 777 C CA . PHE A 1 97 ? -7.135 -3.796 15.279 1.00 98.75 97 PHE A CA 1
ATOM 778 C C . PHE A 1 97 ? -8.510 -3.127 15.363 1.00 98.75 97 PHE A C 1
ATOM 780 O O . PHE A 1 97 ? -9.206 -2.980 14.366 1.00 98.75 97 PHE A O 1
ATOM 787 N N . ASP A 1 98 ? -8.879 -2.677 16.553 1.00 98.19 98 ASP A N 1
ATOM 788 C CA . ASP A 1 98 ? -10.052 -1.834 16.833 1.00 98.19 98 ASP A CA 1
ATOM 789 C C . ASP A 1 98 ? -9.643 -0.452 17.368 1.00 98.19 98 ASP A C 1
ATOM 791 O O . ASP A 1 98 ? -10.464 0.427 17.615 1.00 98.19 98 ASP A O 1
ATOM 795 N N . ASN A 1 99 ? -8.336 -0.230 17.500 1.00 98.00 99 ASN A N 1
ATOM 796 C CA . ASN A 1 99 ? -7.760 1.027 17.916 1.00 98.00 99 ASN A CA 1
ATOM 797 C C . ASN A 1 99 ? -6.628 1.435 16.972 1.00 98.00 99 ASN A C 1
ATOM 799 O O . ASN A 1 99 ? -5.879 0.632 16.413 1.00 98.00 99 ASN A O 1
ATOM 803 N N . ILE A 1 100 ? -6.495 2.746 16.805 1.00 98.44 100 ILE A N 1
ATOM 804 C CA . ILE A 1 100 ? -5.576 3.326 15.826 1.00 98.44 100 ILE A CA 1
ATOM 805 C C . ILE A 1 100 ? -4.111 3.099 16.234 1.00 98.44 100 ILE A C 1
ATOM 807 O O . ILE A 1 100 ? -3.236 2.993 15.375 1.00 98.44 100 ILE A O 1
ATOM 811 N N . LEU A 1 101 ? -3.818 3.013 17.535 1.00 98.38 101 LEU A N 1
ATOM 812 C CA . LEU A 1 101 ? -2.450 2.815 18.013 1.00 98.38 101 LEU A CA 1
ATOM 813 C C . LEU A 1 101 ? -1.898 1.442 17.609 1.00 98.38 101 LEU A C 1
ATOM 815 O O . LEU A 1 101 ? -0.732 1.364 17.215 1.00 98.38 101 LEU A O 1
ATOM 819 N N . ASP A 1 102 ? -2.717 0.397 17.648 1.00 98.56 102 ASP A N 1
ATOM 820 C CA . ASP A 1 102 ? -2.333 -0.953 17.232 1.00 98.56 102 ASP A CA 1
ATOM 821 C C . ASP A 1 102 ? -1.999 -1.009 15.740 1.00 98.56 102 ASP A C 1
ATOM 823 O O . ASP A 1 102 ? -0.946 -1.536 15.360 1.00 98.56 102 ASP A O 1
ATOM 827 N N . PHE A 1 103 ? -2.795 -0.338 14.899 1.00 98.81 103 PHE A N 1
ATOM 828 C CA . PHE A 1 103 ? -2.473 -0.165 13.482 1.00 98.81 103 PHE A CA 1
ATOM 829 C C . PHE A 1 103 ? -1.085 0.465 13.286 1.00 98.81 103 PHE A C 1
ATOM 831 O O . PHE A 1 103 ? -0.235 -0.086 12.582 1.00 98.81 103 PHE A O 1
ATOM 838 N N . TRP A 1 104 ? -0.794 1.593 13.939 1.00 98.75 104 TRP A N 1
ATOM 839 C CA . TRP A 1 104 ? 0.507 2.255 13.773 1.00 98.75 104 TRP A CA 1
ATOM 840 C C . TRP A 1 104 ? 1.664 1.475 14.377 1.00 98.75 104 TRP A C 1
ATOM 842 O O . TRP A 1 104 ? 2.750 1.454 13.794 1.00 98.75 104 TRP A O 1
ATOM 852 N N . THR A 1 105 ? 1.440 0.793 15.497 1.00 98.62 105 THR A N 1
ATOM 853 C CA . THR A 1 105 ? 2.420 -0.124 16.085 1.00 98.62 105 THR A CA 1
ATOM 854 C C . THR A 1 105 ? 2.789 -1.210 15.078 1.00 98.62 105 THR A C 1
ATOM 856 O O . THR A 1 105 ? 3.976 -1.484 14.870 1.00 98.62 105 THR A O 1
ATOM 859 N N . PHE A 1 106 ? 1.801 -1.749 14.361 1.00 98.81 106 PHE A N 1
ATOM 860 C CA . PHE A 1 106 ? 2.019 -2.702 13.281 1.00 98.81 106 PHE A CA 1
ATOM 861 C C . PHE A 1 106 ? 2.806 -2.095 12.103 1.00 98.81 106 PHE A C 1
ATOM 863 O O . PHE A 1 106 ? 3.792 -2.687 11.652 1.00 98.81 106 PHE A O 1
ATOM 870 N N . ILE A 1 107 ? 2.445 -0.896 11.629 1.00 98.69 107 ILE A N 1
ATOM 871 C CA . ILE A 1 107 ? 3.176 -0.201 10.552 1.00 98.69 107 ILE A CA 1
ATOM 872 C C . ILE A 1 107 ? 4.644 0.041 10.941 1.00 98.69 107 ILE A C 1
ATOM 874 O O . ILE A 1 107 ? 5.564 -0.225 10.155 1.00 98.69 107 ILE A O 1
ATOM 878 N N . TYR A 1 108 ? 4.895 0.528 12.156 1.00 98.31 108 TYR A N 1
ATOM 879 C CA . TYR A 1 108 ? 6.242 0.850 12.622 1.00 98.31 108 TYR A CA 1
ATOM 880 C C . TYR A 1 108 ? 7.094 -0.391 12.867 1.00 98.31 108 TYR A C 1
ATOM 882 O O . TYR A 1 108 ? 8.270 -0.374 12.498 1.00 98.31 108 TYR A O 1
ATOM 890 N N . LYS A 1 109 ? 6.508 -1.484 13.372 1.00 98.12 109 LYS A N 1
ATOM 891 C CA . LYS A 1 109 ? 7.175 -2.791 13.516 1.00 98.12 109 LYS A CA 1
ATOM 892 C C . LYS A 1 109 ? 7.813 -3.265 12.204 1.00 98.12 109 LYS A C 1
ATOM 894 O O . LYS A 1 109 ? 8.890 -3.855 12.228 1.00 98.12 109 LYS A O 1
ATOM 899 N N . HIS A 1 110 ? 7.179 -2.992 11.062 1.00 98.31 110 HIS A N 1
ATOM 900 C CA . HIS A 1 110 ? 7.656 -3.426 9.738 1.00 98.31 110 HIS A CA 1
ATOM 901 C C . HIS A 1 110 ? 8.439 -2.354 8.965 1.00 98.31 110 HIS A C 1
ATOM 903 O O . HIS A 1 110 ? 8.952 -2.616 7.864 1.00 98.31 110 HIS A O 1
ATOM 909 N N . THR A 1 111 ? 8.574 -1.153 9.527 1.00 98.12 111 THR A N 1
ATOM 910 C CA . THR A 1 111 ? 9.331 -0.056 8.920 1.00 98.12 111 THR A CA 1
ATOM 911 C C . THR A 1 111 ? 10.812 -0.156 9.282 1.00 98.12 111 THR A C 1
ATOM 913 O O . THR A 1 111 ? 11.189 -0.095 10.447 1.00 98.12 111 THR A O 1
ATOM 916 N N . GLU A 1 112 ? 11.680 -0.256 8.272 1.00 95.88 112 GLU A N 1
ATOM 917 C CA . GLU A 1 112 ? 13.122 -0.446 8.471 1.00 95.88 112 GLU A CA 1
ATOM 918 C C . GLU A 1 112 ? 13.981 0.538 7.668 1.00 95.88 112 GLU A C 1
ATOM 920 O O . GLU A 1 112 ? 13.619 1.009 6.582 1.00 95.88 112 GLU A O 1
ATOM 925 N N . LYS A 1 113 ? 15.187 0.805 8.184 1.00 95.75 113 LYS A N 1
ATOM 926 C CA . LYS A 1 113 ? 16.168 1.680 7.535 1.00 95.75 113 LYS A CA 1
ATOM 927 C C . LYS A 1 113 ? 16.587 1.111 6.184 1.00 95.75 113 LYS A C 1
ATOM 929 O O . LYS A 1 113 ? 16.728 -0.094 6.015 1.00 95.75 113 LYS A O 1
ATOM 934 N N . LYS A 1 114 ? 16.846 2.010 5.225 1.00 91.12 114 LYS A N 1
ATOM 935 C CA . LYS A 1 114 ? 17.269 1.688 3.843 1.00 91.12 114 LYS A CA 1
ATOM 936 C C . LYS A 1 114 ? 16.278 0.806 3.066 1.00 91.12 114 LYS A C 1
ATOM 938 O O . LYS A 1 114 ? 16.570 0.414 1.941 1.00 91.12 114 LYS A O 1
ATOM 943 N N . ARG A 1 115 ? 15.096 0.555 3.627 1.00 91.94 115 ARG A N 1
ATOM 944 C CA . ARG A 1 115 ? 14.015 -0.194 3.008 1.00 91.94 115 ARG A CA 1
ATOM 945 C C . ARG A 1 115 ? 12.806 0.707 2.842 1.00 91.94 115 ARG A C 1
ATOM 947 O O . ARG A 1 115 ? 12.576 1.633 3.619 1.00 91.94 115 ARG A O 1
ATOM 954 N N . ARG A 1 116 ? 12.053 0.443 1.785 1.00 96.12 116 ARG A N 1
ATOM 955 C CA . ARG A 1 116 ? 10.795 1.115 1.502 1.00 96.12 116 ARG A CA 1
ATOM 956 C C . ARG A 1 116 ? 9.662 0.148 1.802 1.00 96.12 116 ARG A C 1
ATOM 958 O O . ARG A 1 116 ? 9.622 -0.922 1.199 1.00 96.12 116 ARG A O 1
ATOM 965 N N . LEU A 1 117 ? 8.791 0.533 2.724 1.00 98.62 117 LEU A N 1
ATOM 966 C CA . LEU A 1 117 ? 7.556 -0.174 3.029 1.00 98.62 117 LEU A CA 1
ATOM 967 C C . LEU A 1 117 ? 6.441 0.389 2.149 1.00 98.62 117 LEU A C 1
ATOM 969 O O . LEU A 1 117 ? 6.263 1.605 2.092 1.00 98.62 117 LEU A O 1
ATOM 973 N N . TRP A 1 118 ? 5.740 -0.481 1.436 1.00 98.75 118 TRP A N 1
ATOM 974 C CA . TRP A 1 118 ? 4.545 -0.109 0.684 1.00 98.75 118 TRP A CA 1
ATOM 975 C C . TRP A 1 118 ? 3.333 -0.418 1.552 1.00 98.75 118 TRP A C 1
ATOM 977 O O . TRP A 1 118 ? 3.311 -1.467 2.183 1.00 98.75 118 TRP A O 1
ATOM 987 N N . VAL A 1 119 ? 2.362 0.481 1.612 1.00 98.88 119 VAL A N 1
ATOM 988 C CA . VAL A 1 119 ? 1.116 0.311 2.363 1.00 98.88 119 VAL A CA 1
ATOM 989 C C . VAL A 1 119 ? -0.023 0.578 1.389 1.00 98.88 119 VAL A C 1
ATOM 991 O O . VAL A 1 119 ? -0.045 1.631 0.756 1.00 98.88 119 VAL A O 1
ATOM 994 N N . ILE A 1 120 ? -0.909 -0.392 1.211 1.00 98.75 120 ILE A N 1
ATOM 995 C CA . ILE A 1 120 ? -1.920 -0.405 0.157 1.00 98.75 120 ILE A CA 1
ATOM 996 C C . ILE A 1 120 ? -3.292 -0.651 0.786 1.00 98.75 120 ILE A C 1
ATOM 998 O O . ILE A 1 120 ? -3.441 -1.552 1.605 1.00 98.75 120 ILE A O 1
ATOM 1002 N N . SER A 1 121 ? -4.283 0.126 0.370 1.00 98.19 121 SER A N 1
ATOM 1003 C CA . SER A 1 121 ? -5.707 -0.111 0.626 1.00 98.19 121 SER A CA 1
ATOM 1004 C C . SER A 1 121 ? -6.503 0.286 -0.619 1.00 98.19 121 SER A C 1
ATOM 1006 O O . SER A 1 121 ? -5.937 0.856 -1.561 1.00 98.19 121 SER A O 1
ATOM 1008 N N . CYS A 1 122 ? -7.788 -0.058 -0.666 1.00 96.81 122 CYS A N 1
ATOM 1009 C CA . CYS A 1 122 ? -8.692 0.432 -1.702 1.00 96.81 122 CYS A CA 1
ATOM 1010 C C . CYS A 1 122 ? -9.320 1.731 -1.209 1.00 96.81 122 CYS A C 1
ATOM 1012 O O . CYS A 1 122 ? -9.957 1.708 -0.169 1.00 96.81 122 CYS A O 1
ATOM 1014 N N . ASN A 1 123 ? -9.197 2.835 -1.952 1.00 92.88 123 ASN A N 1
ATOM 1015 C CA . ASN A 1 123 ? -9.595 4.169 -1.476 1.00 92.88 123 ASN A CA 1
ATOM 1016 C C . ASN A 1 123 ? -8.699 4.685 -0.333 1.00 92.88 123 ASN A C 1
ATOM 1018 O O . ASN A 1 123 ? -9.151 5.144 0.717 1.00 92.88 123 ASN A O 1
ATOM 1022 N N . MET A 1 124 ? -7.389 4.671 -0.580 1.00 97.25 124 MET A N 1
ATOM 1023 C CA . MET A 1 124 ? -6.348 4.994 0.400 1.00 97.25 124 MET A CA 1
ATOM 1024 C C . MET A 1 124 ? -6.555 6.334 1.102 1.00 97.25 124 MET A C 1
ATOM 1026 O O . MET A 1 124 ? -6.265 6.441 2.289 1.00 97.25 124 MET A O 1
ATOM 1030 N N . SER A 1 125 ? -7.061 7.368 0.427 1.00 96.62 125 SER A N 1
ATOM 1031 C CA . SER A 1 125 ? -7.297 8.656 1.094 1.00 96.62 125 SER A CA 1
ATOM 1032 C C . SER A 1 125 ? -8.313 8.569 2.236 1.00 96.62 125 SER A C 1
ATOM 1034 O O . SER A 1 125 ? -8.165 9.283 3.233 1.00 96.62 125 SER A O 1
ATOM 1036 N N . PHE A 1 126 ? -9.319 7.702 2.102 1.00 96.25 126 PHE A N 1
ATOM 1037 C CA . PHE A 1 126 ? -10.337 7.490 3.122 1.00 96.25 126 PHE A CA 1
ATOM 1038 C C . PHE A 1 126 ? -9.737 6.750 4.316 1.00 96.25 126 PHE A C 1
ATOM 1040 O O . PHE A 1 126 ? -9.655 7.328 5.401 1.00 96.25 126 PHE A O 1
ATOM 1047 N N . ASP A 1 127 ? -9.200 5.547 4.101 1.00 97.62 127 ASP A N 1
ATOM 1048 C CA . ASP A 1 127 ? -8.618 4.737 5.178 1.00 97.62 127 ASP A CA 1
ATOM 1049 C C . ASP A 1 127 ? -7.486 5.466 5.899 1.00 97.62 127 ASP A C 1
ATOM 1051 O O . ASP A 1 127 ? -7.395 5.447 7.125 1.00 97.62 127 ASP A O 1
ATOM 1055 N N . PHE A 1 128 ? -6.637 6.177 5.149 1.00 98.19 128 PHE A N 1
ATOM 1056 C CA . PHE A 1 128 ? -5.550 6.975 5.710 1.00 98.19 128 PHE A CA 1
ATOM 1057 C C . PHE A 1 128 ? -6.063 8.068 6.657 1.00 98.19 128 PHE A C 1
ATOM 1059 O O . PHE A 1 128 ? -5.389 8.412 7.632 1.00 98.19 128 PHE A O 1
ATOM 1066 N N . THR A 1 129 ? -7.257 8.604 6.398 1.00 97.50 129 THR A N 1
ATOM 1067 C CA . THR A 1 129 ? -7.928 9.556 7.289 1.00 97.50 129 THR A CA 1
ATOM 1068 C C . THR A 1 129 ? -8.485 8.851 8.526 1.00 97.50 129 THR A C 1
ATOM 1070 O O . THR A 1 129 ? -8.240 9.329 9.637 1.00 97.50 129 THR A O 1
ATOM 1073 N N . ILE A 1 130 ? -9.139 7.694 8.361 1.00 98.38 130 ILE A N 1
ATOM 1074 C CA . ILE A 1 130 ? -9.687 6.881 9.464 1.00 98.38 130 ILE A CA 1
ATOM 1075 C C . ILE A 1 130 ? -8.596 6.494 10.467 1.00 98.38 130 ILE A C 1
ATOM 1077 O O . ILE A 1 130 ? -8.747 6.702 11.673 1.00 98.38 130 ILE A O 1
ATOM 1081 N N . VAL A 1 131 ? -7.437 6.046 9.979 1.00 98.56 131 VAL A N 1
ATOM 1082 C CA . VAL A 1 131 ? -6.287 5.691 10.827 1.00 98.56 131 VAL A CA 1
ATOM 1083 C C . VAL A 1 131 ? -5.466 6.904 11.282 1.00 98.56 131 VAL A C 1
ATOM 1085 O O . VAL A 1 131 ? -4.379 6.745 11.830 1.00 98.56 131 VAL A O 1
ATOM 1088 N N . GLN A 1 132 ? -5.941 8.137 11.079 1.00 98.44 132 GLN A N 1
ATOM 1089 C CA . GLN A 1 132 ? -5.255 9.372 11.490 1.00 98.44 132 GLN A CA 1
ATOM 1090 C C . GLN A 1 132 ? -3.805 9.476 10.964 1.00 98.44 132 GLN A C 1
ATOM 1092 O O . GLN A 1 132 ? -2.902 9.941 11.670 1.00 98.44 132 GLN A O 1
ATOM 1097 N N . GLY A 1 133 ? -3.599 9.092 9.699 1.00 98.38 133 GLY A N 1
ATOM 1098 C CA . GLY A 1 133 ? -2.377 9.197 8.891 1.00 98.38 133 GLY A CA 1
ATOM 1099 C C . GLY A 1 133 ? -1.394 10.283 9.306 1.00 98.38 133 GLY A C 1
ATOM 1100 O O . GLY A 1 133 ? -0.281 10.026 9.773 1.00 98.38 133 GLY A O 1
ATOM 1101 N N . TRP A 1 134 ? -1.823 11.531 9.141 1.00 98.25 134 TRP A N 1
ATOM 1102 C CA . TRP A 1 134 ? -0.974 12.697 9.362 1.00 98.25 134 TRP A CA 1
ATOM 1103 C C . TRP A 1 134 ? -0.530 12.869 10.814 1.00 98.25 134 TRP A C 1
ATOM 1105 O O . TRP A 1 134 ? 0.618 13.248 11.056 1.00 98.25 134 TRP A O 1
ATOM 1115 N N . LYS A 1 135 ? -1.401 12.553 11.779 1.00 98.44 135 LYS A N 1
ATOM 1116 C CA . LYS A 1 135 ? -1.109 12.689 13.210 1.00 98.44 135 LYS A CA 1
ATOM 1117 C C . LYS A 1 135 ? 0.039 11.771 13.615 1.00 98.44 135 LYS A C 1
ATOM 1119 O O . LYS A 1 135 ? 1.040 12.241 14.154 1.00 98.44 135 LYS A O 1
ATOM 1124 N N . TYR A 1 136 ? -0.081 10.479 13.323 1.00 98.50 136 TYR A N 1
ATOM 1125 C CA . TYR A 1 136 ? 0.903 9.490 13.761 1.00 98.50 136 TYR A CA 1
ATOM 1126 C C . TYR A 1 136 ? 2.222 9.618 13.001 1.00 98.50 136 TYR A C 1
ATOM 1128 O O . TYR A 1 136 ? 3.288 9.552 13.617 1.00 98.50 136 TYR A O 1
ATOM 1136 N N . LEU A 1 137 ? 2.181 9.905 11.696 1.00 98.50 137 LEU A N 1
ATOM 1137 C CA . LEU A 1 137 ? 3.396 10.198 10.931 1.00 98.50 137 LEU A CA 1
ATOM 1138 C C . LEU A 1 137 ? 4.123 11.440 11.464 1.00 98.50 137 LEU A C 1
ATOM 1140 O O . LEU A 1 137 ? 5.354 11.428 11.563 1.00 98.50 137 LEU A O 1
ATOM 1144 N N . GLY A 1 138 ? 3.379 12.486 11.839 1.00 98.19 138 GLY A N 1
ATOM 1145 C CA . GLY A 1 138 ? 3.922 13.685 12.475 1.00 98.19 138 GLY A CA 1
ATOM 1146 C C . GLY A 1 138 ? 4.619 13.371 13.800 1.00 98.19 138 GLY A C 1
ATOM 1147 O O . GLY A 1 138 ? 5.786 13.725 13.974 1.00 98.19 138 GLY A O 1
ATOM 1148 N N . GLN A 1 139 ? 3.951 12.626 14.687 1.00 97.75 139 GLN A N 1
ATOM 1149 C CA . GLN A 1 139 ? 4.505 12.180 15.974 1.00 97.75 139 GLN A CA 1
ATOM 1150 C C . GLN A 1 139 ? 5.782 11.338 15.808 1.00 97.75 139 GLN A C 1
ATOM 1152 O O . GLN A 1 139 ? 6.742 11.496 16.561 1.00 97.75 139 GLN A O 1
ATOM 1157 N N . ALA A 1 140 ? 5.842 10.492 14.776 1.00 97.31 140 ALA A N 1
ATOM 1158 C CA . ALA A 1 140 ? 7.010 9.671 14.454 1.00 97.31 140 ALA A CA 1
ATOM 1159 C C . ALA A 1 140 ? 8.076 10.394 13.598 1.00 97.31 140 ALA A C 1
ATOM 1161 O O . ALA A 1 140 ? 9.019 9.766 13.104 1.00 97.31 140 ALA A O 1
ATOM 1162 N N . ASN A 1 141 ? 7.970 11.719 13.430 1.00 97.75 141 ASN A N 1
ATOM 1163 C CA . ASN A 1 141 ? 8.917 12.557 12.687 1.00 97.75 141 ASN A CA 1
ATOM 1164 C C . ASN A 1 141 ? 9.124 12.138 11.219 1.00 97.75 141 ASN A C 1
ATOM 1166 O O . ASN A 1 141 ? 10.208 12.321 10.646 1.00 97.75 141 ASN A O 1
ATOM 1170 N N . PHE A 1 142 ? 8.094 11.589 10.579 1.00 98.50 142 PHE A N 1
ATOM 1171 C CA . PHE A 1 142 ? 8.090 11.392 9.136 1.00 98.50 142 PHE A CA 1
ATOM 1172 C C . PHE A 1 142 ? 7.876 12.722 8.416 1.00 98.50 142 PHE A C 1
ATOM 1174 O O . PHE A 1 142 ? 7.029 13.533 8.779 1.00 98.50 142 PHE A O 1
ATOM 1181 N N . LYS A 1 143 ? 8.673 12.957 7.374 1.00 98.31 143 LYS A N 1
ATOM 1182 C CA . LYS A 1 143 ? 8.560 14.130 6.507 1.00 98.31 143 LYS A CA 1
ATOM 1183 C C . LYS A 1 143 ? 7.969 13.723 5.170 1.00 98.31 143 LYS A C 1
ATOM 1185 O O . LYS A 1 143 ? 8.419 12.736 4.578 1.00 98.31 143 LYS A O 1
ATOM 1190 N N . LEU A 1 144 ? 7.017 14.517 4.692 1.00 98.44 144 LEU A N 1
ATOM 1191 C CA . LEU A 1 144 ? 6.432 14.361 3.370 1.00 98.44 144 LEU A CA 1
ATOM 1192 C C . LEU A 1 144 ? 7.502 14.546 2.290 1.00 98.44 144 LEU A C 1
ATOM 1194 O O . LEU A 1 144 ? 8.338 15.449 2.364 1.00 98.44 144 LEU A O 1
ATOM 1198 N N . LYS A 1 145 ? 7.509 13.639 1.317 1.00 98.31 145 LYS A N 1
ATOM 1199 C CA . LYS A 1 145 ? 8.405 13.657 0.154 1.00 98.31 145 LYS A CA 1
ATOM 1200 C C . LYS A 1 145 ? 7.643 13.782 -1.150 1.00 98.31 145 LYS A C 1
ATOM 1202 O O . LYS A 1 145 ? 8.155 14.388 -2.081 1.00 98.31 145 LYS A O 1
ATOM 1207 N N . PHE A 1 146 ? 6.448 13.211 -1.207 1.00 97.94 146 PHE A N 1
ATOM 1208 C CA . PHE A 1 146 ? 5.561 13.319 -2.350 1.00 97.94 146 PHE A CA 1
ATOM 1209 C C . PHE A 1 146 ? 4.122 13.129 -1.883 1.00 97.94 146 PHE 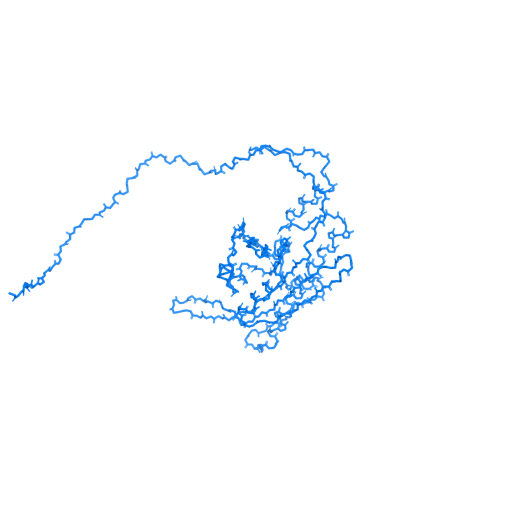A C 1
ATOM 1211 O O . PHE A 1 146 ? 3.868 12.254 -1.053 1.00 97.94 146 PHE A O 1
ATOM 1218 N N . PHE A 1 147 ? 3.210 13.927 -2.424 1.00 97.50 147 PHE A N 1
ATOM 1219 C CA . PHE A 1 147 ? 1.779 13.792 -2.205 1.00 97.50 147 PHE A CA 1
ATOM 1220 C C . PHE A 1 147 ? 1.052 14.017 -3.520 1.00 97.50 147 PHE A C 1
ATOM 1222 O O . PHE A 1 147 ? 1.274 15.022 -4.192 1.00 97.50 147 PHE A O 1
ATOM 1229 N N . HIS A 1 148 ? 0.192 13.076 -3.873 1.00 97.00 148 HIS A N 1
ATOM 1230 C CA . HIS A 1 148 ? -0.756 13.218 -4.959 1.00 97.00 148 HIS A CA 1
ATOM 1231 C C . HIS A 1 148 ? -2.058 12.550 -4.536 1.00 97.00 148 HIS A C 1
ATOM 1233 O O . HIS A 1 148 ? -2.037 11.400 -4.100 1.00 97.00 148 HIS A O 1
ATOM 1239 N N . ASN A 1 149 ? -3.163 13.278 -4.651 1.00 96.06 149 ASN A N 1
ATOM 1240 C CA . ASN A 1 149 ? -4.494 12.768 -4.367 1.00 96.06 149 ASN A CA 1
ATOM 1241 C C . ASN A 1 149 ? -5.480 13.388 -5.359 1.00 96.06 149 ASN A C 1
ATOM 1243 O O . ASN A 1 149 ? -5.818 14.567 -5.244 1.00 96.06 149 ASN A O 1
ATOM 1247 N N . THR A 1 150 ? -5.869 12.648 -6.392 1.00 93.44 150 THR A N 1
ATOM 1248 C CA . THR A 1 150 ? -6.810 13.125 -7.416 1.00 93.44 150 THR A CA 1
ATOM 1249 C C . THR A 1 150 ? -7.544 11.947 -8.046 1.00 93.44 150 THR A C 1
ATOM 1251 O O . THR A 1 150 ? -6.919 10.986 -8.501 1.00 93.44 150 THR A O 1
ATOM 1254 N N . GLY A 1 151 ? -8.877 12.032 -8.104 1.00 87.50 151 GLY A N 1
ATOM 1255 C CA . GLY A 1 151 ? -9.722 10.927 -8.560 1.00 87.50 151 GLY A CA 1
ATOM 1256 C C . GLY A 1 151 ? -9.441 9.659 -7.752 1.00 87.50 151 GLY A C 1
ATOM 1257 O O . GLY A 1 151 ? -9.290 9.718 -6.539 1.00 87.50 151 GLY A O 1
ATOM 1258 N N . SER A 1 152 ? -9.290 8.526 -8.433 1.00 86.50 152 SER A N 1
ATOM 1259 C CA . SER A 1 152 ? -8.938 7.238 -7.815 1.00 86.50 152 SER A CA 1
ATOM 1260 C C . SER A 1 152 ? -7.430 7.042 -7.603 1.00 86.50 152 SER A C 1
ATOM 1262 O O . SER A 1 152 ? -6.973 5.908 -7.498 1.00 86.50 152 SER A O 1
ATOM 1264 N N . THR A 1 153 ? -6.628 8.114 -7.650 1.00 94.25 153 THR A N 1
ATOM 1265 C CA . THR A 1 153 ? -5.172 8.023 -7.480 1.00 94.25 153 THR A CA 1
ATOM 1266 C C . THR A 1 153 ? -4.731 8.691 -6.191 1.00 94.25 153 THR A C 1
ATOM 1268 O O . THR A 1 153 ? -4.763 9.917 -6.085 1.00 94.25 153 THR A O 1
ATOM 1271 N N . CYS A 1 154 ? -4.223 7.893 -5.253 1.00 97.69 154 CYS A N 1
ATOM 1272 C CA . CYS A 1 154 ? -3.608 8.381 -4.024 1.00 97.69 154 CYS A CA 1
ATOM 1273 C C . CYS A 1 154 ? -2.186 7.825 -3.888 1.00 97.69 154 CYS A C 1
ATOM 1275 O O . CYS A 1 154 ? -1.951 6.617 -4.006 1.00 97.69 154 CYS A O 1
ATOM 1277 N N . ILE A 1 155 ? -1.214 8.715 -3.676 1.00 98.50 155 ILE A N 1
ATOM 1278 C CA . ILE A 1 155 ? 0.187 8.378 -3.416 1.00 98.50 155 ILE A CA 1
ATOM 1279 C C . ILE A 1 155 ? 0.717 9.324 -2.341 1.00 98.50 155 ILE A C 1
ATOM 1281 O O . ILE A 1 155 ? 0.831 10.533 -2.559 1.00 98.50 155 ILE A O 1
ATOM 1285 N N . ILE A 1 156 ? 1.133 8.763 -1.208 1.00 98.62 156 ILE A N 1
ATOM 1286 C CA . ILE A 1 156 ? 1.753 9.510 -0.112 1.00 98.62 156 ILE A CA 1
ATOM 1287 C C . ILE A 1 156 ? 3.111 8.887 0.185 1.00 98.62 156 ILE A C 1
ATOM 1289 O O . ILE A 1 156 ? 3.199 7.786 0.720 1.00 98.62 156 ILE A O 1
ATOM 1293 N N . SER A 1 157 ? 4.198 9.582 -0.150 1.00 98.62 157 SER A N 1
ATOM 1294 C CA . SER A 1 157 ? 5.551 9.147 0.202 1.00 98.62 157 SER A CA 1
ATOM 1295 C C . SER A 1 157 ? 6.084 9.962 1.364 1.00 98.62 157 SER A C 1
ATOM 1297 O O . SER A 1 157 ? 6.191 11.188 1.285 1.00 98.62 157 SER A O 1
ATOM 1299 N N . VAL A 1 158 ? 6.493 9.266 2.419 1.00 98.69 158 VAL A N 1
ATOM 1300 C CA . VAL A 1 158 ? 7.083 9.863 3.612 1.00 98.69 158 VAL A CA 1
ATOM 1301 C C . VAL A 1 158 ? 8.401 9.191 3.977 1.00 98.69 158 VAL A C 1
ATOM 1303 O O . VAL A 1 158 ? 8.652 8.023 3.664 1.00 98.69 158 VAL A O 1
ATOM 1306 N N . LYS A 1 159 ? 9.282 9.934 4.648 1.00 98.38 159 LYS A N 1
ATOM 1307 C CA . LYS A 1 159 ? 10.588 9.429 5.086 1.00 98.38 159 LYS A CA 1
ATOM 1308 C C . LYS A 1 159 ? 10.979 9.994 6.446 1.00 98.38 159 LYS A C 1
ATOM 1310 O O . LYS A 1 159 ? 10.801 11.184 6.690 1.00 98.38 159 LYS A O 1
ATOM 1315 N N . SER A 1 160 ? 11.580 9.159 7.286 1.00 96.88 160 SER A N 1
ATOM 1316 C CA . SER A 1 160 ? 12.190 9.541 8.565 1.00 96.88 160 SER A CA 1
ATOM 1317 C C . SER A 1 160 ? 13.574 8.895 8.722 1.00 96.88 160 SER A C 1
ATOM 1319 O O . SER A 1 160 ? 14.087 8.249 7.801 1.00 96.88 160 SER A O 1
ATOM 1321 N N . LYS A 1 161 ? 14.185 9.037 9.907 1.00 95.44 161 LYS A N 1
ATOM 1322 C CA . LYS A 1 161 ? 15.395 8.284 10.284 1.00 95.44 161 LYS A CA 1
ATOM 1323 C C . LYS A 1 161 ? 15.152 6.772 10.394 1.00 95.44 161 LYS A C 1
ATOM 1325 O O . LYS A 1 161 ? 16.116 6.010 10.373 1.00 95.44 161 LYS A O 1
ATOM 1330 N N . HIS A 1 162 ? 13.893 6.348 10.525 1.00 94.38 162 HIS A N 1
ATOM 1331 C CA . HIS A 1 162 ? 13.505 4.949 10.710 1.00 94.38 162 HIS A CA 1
ATOM 1332 C C . HIS A 1 162 ? 13.335 4.209 9.383 1.00 94.38 162 HIS A C 1
ATOM 1334 O O . HIS A 1 162 ? 13.607 3.018 9.325 1.00 94.38 162 HIS A O 1
ATOM 1340 N N . GLY A 1 163 ? 12.959 4.903 8.307 1.00 96.81 163 GLY A N 1
ATOM 1341 C CA . GLY A 1 163 ? 12.724 4.283 7.006 1.00 96.81 163 GLY A CA 1
ATOM 1342 C C . GLY A 1 163 ? 11.927 5.178 6.064 1.00 96.81 163 GLY A C 1
ATOM 1343 O O . GLY A 1 163 ? 11.722 6.366 6.332 1.00 96.81 163 GLY A O 1
ATOM 1344 N N . ALA A 1 164 ? 11.494 4.604 4.944 1.00 98.19 164 ALA A N 1
ATOM 1345 C CA . ALA A 1 164 ? 10.565 5.241 4.016 1.00 98.19 164 ALA A CA 1
ATOM 1346 C C . ALA A 1 164 ? 9.281 4.413 3.917 1.00 98.19 164 ALA A C 1
ATOM 1348 O O . ALA A 1 164 ? 9.352 3.190 3.789 1.00 98.19 164 ALA A O 1
ATOM 1349 N N . ILE A 1 165 ? 8.136 5.090 3.928 1.00 98.75 165 ILE A N 1
ATOM 1350 C CA . ILE A 1 165 ? 6.816 4.481 3.756 1.00 98.75 165 ILE A CA 1
ATOM 1351 C C . ILE A 1 165 ? 6.163 5.134 2.540 1.00 98.75 165 ILE A C 1
ATOM 1353 O O . ILE A 1 165 ? 6.297 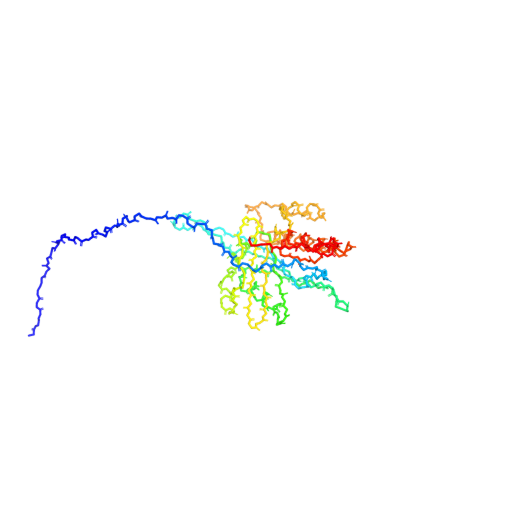6.345 2.331 1.00 98.75 165 ILE A O 1
ATOM 1357 N N . ILE A 1 166 ? 5.511 4.329 1.710 1.00 98.62 166 ILE A N 1
ATOM 1358 C CA . ILE A 1 166 ? 4.677 4.811 0.614 1.00 98.62 166 ILE A CA 1
ATOM 1359 C C . ILE A 1 166 ? 3.291 4.223 0.781 1.00 98.62 166 ILE A C 1
ATOM 1361 O O . ILE A 1 166 ? 3.131 3.010 0.694 1.00 98.62 166 ILE A O 1
ATOM 1365 N N . PHE A 1 167 ? 2.322 5.098 0.998 1.00 98.75 167 PHE A N 1
ATOM 1366 C CA . PHE A 1 167 ? 0.910 4.765 0.983 1.00 98.75 167 PHE A CA 1
ATOM 1367 C C . PHE A 1 167 ? 0.387 4.910 -0.439 1.00 98.75 167 PHE A C 1
ATOM 1369 O O . PHE A 1 167 ? 0.713 5.890 -1.119 1.00 98.75 167 PHE A O 1
ATOM 1376 N N . MET A 1 168 ? -0.377 3.927 -0.894 1.00 97.75 168 MET A N 1
ATOM 1377 C CA . MET A 1 168 ? -0.895 3.878 -2.249 1.00 97.75 168 MET A CA 1
ATOM 1378 C C . MET A 1 168 ? -2.304 3.320 -2.320 1.00 97.75 168 MET A C 1
ATOM 1380 O O . MET A 1 168 ? -2.607 2.312 -1.692 1.00 97.75 168 MET A O 1
ATOM 1384 N N . ASP A 1 169 ? -3.114 3.921 -3.178 1.00 97.69 169 ASP A N 1
ATOM 1385 C CA . ASP A 1 169 ? -4.380 3.320 -3.569 1.00 97.69 169 ASP A CA 1
ATOM 1386 C C . ASP A 1 169 ? -4.152 2.104 -4.473 1.00 97.69 169 ASP A C 1
ATOM 1388 O O . ASP A 1 169 ? -3.373 2.172 -5.432 1.00 97.69 169 ASP A O 1
ATOM 1392 N N . SER A 1 170 ? -4.851 1.001 -4.214 1.00 97.38 170 SER A N 1
ATOM 1393 C CA . SER A 1 170 ? -4.909 -0.129 -5.146 1.00 97.38 170 SER A CA 1
ATOM 1394 C C . SER A 1 170 ? -5.518 0.293 -6.490 1.00 97.38 170 SER A C 1
ATOM 1396 O O . SER A 1 170 ? -5.090 -0.201 -7.541 1.00 97.38 170 SER A O 1
ATOM 1398 N N . MET A 1 171 ? -6.413 1.290 -6.488 1.00 96.25 171 MET A N 1
ATOM 1399 C CA . MET A 1 171 ? -7.020 1.859 -7.692 1.00 96.25 171 MET A CA 1
ATOM 1400 C C . MET A 1 171 ? -6.031 2.596 -8.602 1.00 96.25 171 MET A C 1
ATOM 1402 O O . MET A 1 171 ? -6.328 2.839 -9.777 1.00 96.25 171 MET A O 1
ATOM 1406 N N . ASN A 1 172 ? -4.807 2.861 -8.127 1.00 96.69 172 ASN A N 1
ATOM 1407 C CA . ASN A 1 172 ? -3.718 3.316 -8.988 1.00 96.69 172 ASN A CA 1
ATOM 1408 C C . ASN A 1 172 ? -3.392 2.298 -10.099 1.00 96.69 172 ASN A C 1
ATOM 1410 O O . ASN A 1 172 ? -2.827 2.679 -11.135 1.00 96.69 172 ASN A O 1
ATOM 1414 N N . TRP A 1 173 ? -3.711 1.017 -9.879 1.00 96.12 173 TRP A N 1
ATOM 1415 C CA . TRP A 1 173 ? -3.551 -0.063 -10.853 1.00 96.12 173 TRP A CA 1
ATOM 1416 C C . TRP A 1 173 ? -4.871 -0.681 -11.297 1.00 96.12 173 TRP A C 1
ATOM 1418 O O . TRP A 1 173 ? -5.037 -0.944 -12.487 1.00 96.12 173 TRP A O 1
ATOM 1428 N N . PHE A 1 174 ? -5.797 -0.891 -10.364 1.00 95.19 174 PHE A N 1
ATOM 1429 C CA . PHE A 1 174 ? -7.019 -1.656 -10.595 1.00 95.19 174 PHE A CA 1
ATOM 1430 C C . PHE A 1 174 ? -8.231 -0.742 -10.440 1.00 95.19 174 PHE A C 1
ATOM 1432 O O . PHE A 1 174 ? -8.708 -0.507 -9.336 1.00 95.19 174 PHE A O 1
ATOM 1439 N N . ARG A 1 175 ? -8.722 -0.184 -11.550 1.00 93.00 175 ARG A N 1
ATOM 1440 C CA . ARG A 1 175 ? -9.877 0.731 -11.550 1.00 93.00 175 ARG A CA 1
ATOM 1441 C C . ARG A 1 175 ? -11.202 -0.027 -11.437 1.00 93.00 175 ARG A C 1
ATOM 1443 O O . ARG A 1 175 ? -12.052 0.064 -12.316 1.00 93.00 175 ARG A O 1
ATOM 1450 N N . GLU A 1 176 ? -11.345 -0.798 -10.372 1.00 93.19 176 GLU A N 1
ATOM 1451 C CA . GLU A 1 176 ? -12.523 -1.600 -10.067 1.00 93.19 176 GLU A CA 1
ATOM 1452 C C . GLU A 1 176 ? -12.712 -1.714 -8.549 1.00 93.19 176 GLU A C 1
ATOM 1454 O O . GLU A 1 176 ? -11.804 -1.415 -7.775 1.00 93.19 176 GLU A O 1
ATOM 1459 N N . SER A 1 177 ? -13.902 -2.129 -8.115 1.00 95.62 177 SER A N 1
ATOM 1460 C CA . SER A 1 177 ? -14.178 -2.345 -6.694 1.00 95.62 177 SER A CA 1
ATOM 1461 C C . SER A 1 177 ? -13.499 -3.616 -6.173 1.00 95.62 177 SER A C 1
ATOM 1463 O O . SER A 1 177 ? -13.184 -4.541 -6.933 1.00 95.62 177 SER A O 1
ATOM 1465 N N . VAL A 1 178 ? -13.342 -3.705 -4.849 1.00 97.44 178 VAL A N 1
ATOM 1466 C CA . VAL A 1 178 ? -12.873 -4.930 -4.179 1.00 97.44 178 VAL A CA 1
ATOM 1467 C C . VAL A 1 178 ? -13.795 -6.114 -4.494 1.00 97.44 178 VAL A C 1
ATOM 1469 O O . VAL A 1 178 ? -13.313 -7.204 -4.778 1.00 97.44 178 VAL A O 1
ATOM 1472 N N . ALA A 1 179 ? -15.114 -5.897 -4.556 1.00 97.88 179 ALA A N 1
ATOM 1473 C CA . ALA A 1 179 ? -16.079 -6.935 -4.926 1.00 97.88 179 ALA A CA 1
ATOM 1474 C C . ALA A 1 179 ? -15.844 -7.485 -6.345 1.00 97.88 179 ALA A C 1
ATOM 1476 O O . ALA A 1 179 ? -15.770 -8.701 -6.530 1.00 97.88 179 ALA A O 1
ATOM 1477 N N . ALA A 1 180 ? -15.669 -6.600 -7.335 1.00 97.69 180 ALA A N 1
ATOM 1478 C CA . ALA A 1 180 ? -15.396 -6.993 -8.718 1.00 97.69 180 ALA A CA 1
ATOM 1479 C C . ALA A 1 180 ? -14.051 -7.731 -8.843 1.00 97.69 180 ALA A C 1
ATOM 1481 O O . ALA A 1 180 ? -13.979 -8.790 -9.472 1.00 97.69 180 ALA A O 1
ATOM 1482 N N . SER A 1 181 ? -13.016 -7.224 -8.163 1.00 97.69 181 SER A N 1
ATOM 1483 C CA . SER A 1 181 ? -11.705 -7.881 -8.074 1.00 97.69 181 SER A CA 1
ATOM 1484 C C . SER A 1 181 ? -11.823 -9.287 -7.483 1.00 97.69 181 SER A C 1
ATOM 1486 O O . SER A 1 181 ? -11.286 -10.246 -8.037 1.00 97.69 181 SER A O 1
ATOM 1488 N N . GLY A 1 182 ? -12.550 -9.420 -6.372 1.00 98.19 182 GLY A N 1
ATOM 1489 C CA . GLY A 1 182 ? -12.761 -10.684 -5.676 1.00 98.19 182 GLY A CA 1
ATOM 1490 C C . GLY A 1 182 ? -13.471 -11.714 -6.548 1.00 98.19 182 GLY A C 1
ATOM 1491 O O . GLY A 1 182 ? -12.996 -12.842 -6.679 1.00 98.19 182 GLY A O 1
ATOM 1492 N N . ALA A 1 183 ? -14.552 -11.317 -7.225 1.00 98.06 183 ALA A N 1
ATOM 1493 C CA . ALA A 1 183 ? -15.263 -12.183 -8.164 1.00 98.06 183 ALA A CA 1
ATOM 1494 C C . ALA A 1 183 ? -14.341 -12.697 -9.285 1.00 98.06 183 ALA A C 1
ATOM 1496 O O . ALA A 1 183 ? -14.303 -13.899 -9.552 1.00 98.06 183 ALA A O 1
ATOM 1497 N N . ARG A 1 184 ? -13.534 -11.813 -9.888 1.00 97.12 184 ARG A N 1
ATOM 1498 C CA . ARG A 1 184 ? -12.582 -12.168 -10.954 1.00 97.12 184 ARG A CA 1
ATOM 1499 C C . ARG A 1 184 ? -11.475 -13.116 -10.481 1.00 97.12 184 ARG A C 1
ATOM 1501 O O . ARG A 1 184 ? -11.018 -13.951 -11.256 1.00 97.12 184 ARG A O 1
ATOM 1508 N N . LEU A 1 185 ? -11.049 -12.993 -9.226 1.00 97.50 185 LEU A N 1
ATOM 1509 C CA . LEU A 1 185 ? -10.021 -13.841 -8.614 1.00 97.50 185 LEU A CA 1
ATOM 1510 C C . LEU A 1 185 ? -10.572 -15.164 -8.053 1.00 97.50 185 LEU A C 1
ATOM 1512 O O . LEU A 1 185 ? -9.790 -15.985 -7.576 1.00 97.50 185 LEU A O 1
ATOM 1516 N N . GLY A 1 186 ? -11.893 -15.379 -8.082 1.00 97.81 186 GLY A N 1
ATOM 1517 C CA . GLY A 1 186 ? -12.537 -16.535 -7.450 1.00 97.81 186 GLY A CA 1
ATOM 1518 C C . GLY A 1 186 ? -12.575 -16.461 -5.917 1.00 97.81 186 GLY A C 1
ATOM 1519 O O . GLY A 1 186 ? -12.760 -17.479 -5.255 1.00 97.81 186 GLY A O 1
ATOM 1520 N N . ILE A 1 187 ? -12.398 -15.265 -5.350 1.00 97.81 187 ILE A N 1
ATOM 1521 C CA . ILE A 1 187 ? -12.439 -14.973 -3.912 1.00 97.81 187 ILE A CA 1
ATOM 1522 C C . ILE A 1 187 ? -13.505 -13.888 -3.701 1.00 97.81 187 ILE A C 1
ATOM 1524 O O . ILE A 1 187 ? -13.165 -12.720 -3.509 1.00 97.81 187 ILE A O 1
ATOM 1528 N N . PRO A 1 188 ? -14.804 -14.219 -3.817 1.00 97.94 188 PRO A N 1
ATOM 1529 C CA . PRO A 1 188 ? -15.856 -13.214 -3.756 1.00 97.94 188 PRO A CA 1
ATOM 1530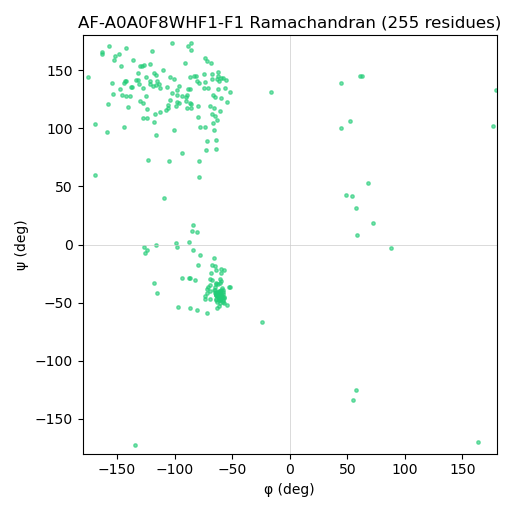 C C . PRO A 1 188 ? -15.831 -12.472 -2.416 1.00 97.94 188 PRO A C 1
ATOM 1532 O O . PRO A 1 188 ? -15.553 -13.060 -1.363 1.00 97.94 188 PRO A O 1
ATOM 1535 N N . LYS A 1 189 ? -16.125 -11.172 -2.466 1.00 97.94 189 LYS A N 1
ATOM 1536 C CA . LYS A 1 189 ? -16.370 -10.367 -1.268 1.00 97.94 189 LYS A CA 1
ATOM 1537 C C . LYS A 1 189 ? -17.605 -10.910 -0.537 1.00 97.94 189 LYS A C 1
ATOM 1539 O O . LYS A 1 189 ? -18.487 -11.490 -1.166 1.00 97.94 189 LYS A O 1
ATOM 1544 N N . LEU A 1 190 ? -17.627 -10.797 0.789 1.00 97.75 190 LEU A N 1
ATOM 1545 C CA . LEU A 1 190 ? -18.794 -11.207 1.570 1.00 97.75 190 LEU A CA 1
ATOM 1546 C C . LEU A 1 190 ? -19.915 -10.176 1.386 1.00 97.75 190 LEU A C 1
ATOM 1548 O O . LEU A 1 190 ? -19.651 -8.980 1.367 1.00 97.75 190 LEU A O 1
ATOM 1552 N N . GLU A 1 191 ? -21.156 -10.635 1.263 1.00 96.25 191 GLU A N 1
ATOM 1553 C CA . GLU A 1 191 ? -22.332 -9.761 1.323 1.00 96.25 191 GLU A CA 1
ATOM 1554 C C . GLU A 1 191 ? -22.641 -9.438 2.789 1.00 96.25 191 GLU A C 1
ATOM 1556 O O . GLU A 1 191 ? -22.553 -10.324 3.643 1.00 96.25 191 GLU A O 1
ATOM 1561 N N . ILE A 1 192 ? -22.999 -8.190 3.092 1.00 94.75 192 ILE A N 1
ATOM 1562 C CA . ILE A 1 192 ? -23.234 -7.739 4.468 1.00 94.75 192 ILE A CA 1
ATOM 1563 C C . ILE A 1 192 ? -24.466 -6.834 4.565 1.00 94.75 192 ILE A C 1
ATOM 1565 O O . ILE A 1 192 ? -24.658 -5.925 3.761 1.00 94.75 192 ILE A O 1
ATOM 1569 N N . ASP A 1 193 ? -25.290 -7.077 5.585 1.00 94.38 193 ASP A N 1
ATOM 1570 C CA . ASP A 1 193 ? -26.345 -6.164 6.029 1.00 94.38 193 ASP A CA 1
ATOM 1571 C C . ASP A 1 193 ? -25.832 -5.418 7.266 1.00 94.38 193 ASP A C 1
ATOM 1573 O O . ASP A 1 193 ? -25.856 -5.945 8.381 1.00 94.38 193 ASP A O 1
ATOM 1577 N N . PHE A 1 194 ? -25.342 -4.191 7.073 1.00 91.25 194 PHE A N 1
ATOM 1578 C CA . PHE A 1 194 ? -24.767 -3.380 8.151 1.00 91.25 194 PHE A CA 1
ATOM 1579 C C . PHE A 1 194 ? -25.751 -3.094 9.296 1.00 91.25 194 PHE A C 1
ATOM 1581 O O . PHE A 1 194 ? -25.311 -2.817 10.408 1.00 91.25 194 PHE A O 1
ATOM 1588 N N . ALA A 1 195 ? -27.066 -3.190 9.062 1.00 90.62 195 ALA A N 1
ATOM 1589 C CA . ALA A 1 195 ? -28.070 -2.976 10.102 1.00 90.62 195 ALA A CA 1
ATOM 1590 C C . ALA A 1 195 ? -28.265 -4.198 11.016 1.00 90.62 195 ALA A C 1
ATOM 1592 O O . ALA A 1 195 ? -28.840 -4.067 12.095 1.00 90.62 195 ALA A O 1
ATOM 1593 N N . LYS A 1 196 ? -27.824 -5.388 10.586 1.00 93.12 196 LYS A N 1
ATOM 1594 C CA . LYS A 1 196 ? -28.049 -6.661 11.297 1.00 93.12 196 LYS A CA 1
ATOM 1595 C C . LYS A 1 196 ? -26.777 -7.450 11.584 1.00 93.12 196 LYS A C 1
ATOM 1597 O O . LYS A 1 196 ? -26.853 -8.483 12.245 1.00 93.12 196 LYS A O 1
ATOM 1602 N N . THR A 1 197 ? -25.635 -7.012 11.063 1.00 94.69 197 THR A N 1
ATOM 1603 C CA . THR A 1 197 ? -24.360 -7.701 11.258 1.00 94.69 197 THR A CA 1
ATOM 1604 C C . THR A 1 197 ? -23.908 -7.635 12.713 1.00 94.69 197 THR A C 1
ATOM 1606 O O . THR A 1 197 ? -24.038 -6.603 13.370 1.00 94.69 197 THR A O 1
ATOM 1609 N N . ASP A 1 198 ? -23.319 -8.725 13.195 1.00 95.88 198 ASP A N 1
ATOM 1610 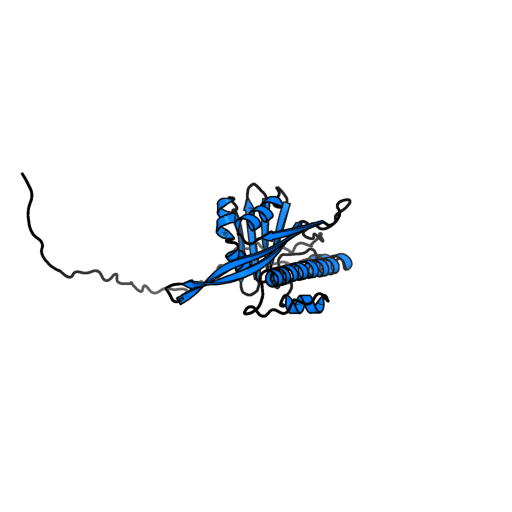C CA . ASP A 1 198 ? -22.517 -8.704 14.413 1.00 95.88 198 ASP A CA 1
ATOM 1611 C C . ASP A 1 198 ? -21.062 -8.307 14.099 1.00 95.88 198 ASP A C 1
ATOM 1613 O O . ASP A 1 198 ? -20.636 -8.251 12.937 1.00 95.88 198 ASP A O 1
ATOM 1617 N N . ASP A 1 199 ? -20.293 -8.004 15.146 1.00 95.00 199 ASP A N 1
ATOM 1618 C CA . ASP A 1 199 ? -18.897 -7.576 15.010 1.00 95.00 199 ASP A CA 1
ATOM 1619 C C . ASP A 1 199 ? -17.978 -8.708 14.518 1.00 95.00 199 ASP A C 1
ATOM 1621 O O . ASP A 1 199 ? -16.945 -8.446 13.896 1.00 95.00 199 ASP A O 1
ATOM 1625 N N . LEU A 1 200 ? -18.351 -9.973 14.750 1.00 97.00 200 LEU A N 1
ATOM 1626 C CA . LEU A 1 200 ? -17.580 -11.129 14.292 1.00 97.00 200 LEU A CA 1
ATOM 1627 C C . LEU A 1 200 ? -17.647 -11.254 12.765 1.00 97.00 200 LEU A C 1
ATOM 1629 O O . LEU A 1 200 ? -16.613 -11.420 12.110 1.00 97.00 200 LEU A O 1
ATOM 1633 N N . PHE A 1 201 ? -18.844 -11.144 12.194 1.00 97.88 201 PHE A N 1
ATOM 1634 C CA . PHE A 1 201 ? -19.059 -11.164 10.755 1.00 97.88 201 PHE A CA 1
ATOM 1635 C C . PHE A 1 201 ? -18.500 -9.905 10.092 1.00 97.88 201 PHE A C 1
ATOM 1637 O O . PHE A 1 201 ? -17.842 -10.020 9.060 1.00 97.88 201 PHE A O 1
ATOM 1644 N N . LEU A 1 202 ? -18.656 -8.730 10.713 1.00 98.06 202 LEU A N 1
ATOM 1645 C CA . LEU A 1 202 ? -18.046 -7.488 10.226 1.00 98.06 202 LEU A CA 1
ATOM 1646 C C . LEU A 1 202 ? -16.512 -7.598 10.166 1.00 98.06 202 LEU A C 1
ATOM 1648 O O . LEU A 1 202 ? -15.892 -7.218 9.175 1.00 98.06 202 LEU A O 1
ATOM 1652 N N . SER A 1 203 ? -15.891 -8.195 11.187 1.00 98.44 203 SER A N 1
ATOM 1653 C CA . SER A 1 203 ? -14.452 -8.477 11.195 1.00 98.44 203 SER A CA 1
ATOM 1654 C C . SER A 1 203 ? -14.048 -9.453 10.083 1.00 98.44 203 SER A C 1
ATOM 1656 O O . SER A 1 203 ? -13.045 -9.233 9.402 1.00 98.44 203 SER A O 1
ATOM 1658 N N . ALA A 1 204 ? -14.832 -10.511 9.847 1.00 98.56 204 ALA A N 1
ATOM 1659 C CA . ALA A 1 204 ? -14.584 -11.454 8.754 1.00 98.56 204 ALA A CA 1
ATOM 1660 C C . ALA A 1 204 ? -14.737 -10.804 7.366 1.00 98.56 204 ALA A C 1
ATOM 1662 O O . ALA A 1 204 ? -13.939 -11.085 6.469 1.00 98.56 204 ALA A O 1
ATOM 1663 N N . TYR A 1 205 ? -15.724 -9.920 7.206 1.00 98.56 205 TYR A N 1
ATOM 1664 C CA . TYR A 1 205 ? -15.954 -9.112 6.009 1.00 98.56 205 TYR A CA 1
ATOM 1665 C C . TYR A 1 205 ? -14.766 -8.185 5.723 1.00 98.56 205 TYR A C 1
ATOM 1667 O O . TYR A 1 205 ? -14.169 -8.287 4.653 1.00 98.56 205 TYR A O 1
ATOM 1675 N N . CYS A 1 206 ? -14.329 -7.394 6.703 1.00 98.62 206 CYS A N 1
ATOM 1676 C CA . CYS A 1 206 ? -13.171 -6.508 6.554 1.00 98.62 206 CYS A CA 1
ATOM 1677 C C . CYS A 1 206 ? -11.888 -7.298 6.236 1.00 98.62 206 CYS A C 1
ATOM 1679 O O . CYS A 1 206 ? -11.109 -6.958 5.342 1.00 98.62 206 CYS A O 1
ATOM 1681 N N . LYS A 1 207 ? -11.678 -8.443 6.901 1.00 98.81 207 LYS A N 1
ATOM 1682 C CA . LYS A 1 207 ? -10.540 -9.318 6.592 1.00 98.81 207 LYS A CA 1
ATOM 1683 C C . LYS A 1 207 ? -10.579 -9.832 5.151 1.00 98.81 207 LYS A C 1
ATOM 1685 O O . LYS A 1 207 ? -9.525 -9.898 4.513 1.00 98.81 207 LYS A O 1
ATOM 1690 N N . ARG A 1 208 ? -11.761 -10.197 4.637 1.00 98.81 208 ARG A N 1
ATOM 1691 C CA . ARG A 1 208 ? -11.941 -10.665 3.253 1.00 98.81 208 ARG A CA 1
ATOM 1692 C C . ARG A 1 208 ? -11.502 -9.601 2.250 1.00 98.81 208 ARG A C 1
ATOM 1694 O O . ARG A 1 208 ? -10.856 -9.946 1.261 1.00 98.81 208 ARG A O 1
ATOM 1701 N N . ASP A 1 209 ? -11.775 -8.331 2.512 1.00 98.62 209 ASP A N 1
ATOM 1702 C CA . ASP A 1 209 ? -11.329 -7.241 1.642 1.00 98.62 209 ASP A CA 1
ATOM 1703 C C . ASP A 1 209 ? -9.798 -7.164 1.574 1.00 98.62 209 ASP A C 1
ATOM 1705 O O . ASP A 1 209 ? -9.218 -7.105 0.484 1.00 98.62 209 ASP A O 1
ATOM 1709 N N . VAL A 1 210 ? -9.115 -7.309 2.714 1.00 98.81 210 VAL A N 1
ATOM 1710 C CA . VAL A 1 210 ? -7.644 -7.391 2.759 1.00 98.81 210 VAL A CA 1
ATOM 1711 C C . VAL A 1 210 ? -7.115 -8.631 2.024 1.00 98.81 210 VAL A C 1
ATOM 1713 O O . VAL A 1 210 ? -6.119 -8.540 1.301 1.00 98.81 210 VAL A O 1
ATOM 1716 N N . GLU A 1 211 ? -7.769 -9.790 2.161 1.00 98.88 211 GLU A N 1
ATOM 1717 C CA . GLU A 1 211 ? -7.418 -11.017 1.423 1.00 98.88 211 GLU A CA 1
ATOM 1718 C C . GLU A 1 211 ? -7.491 -10.804 -0.095 1.00 98.88 211 GLU A C 1
ATOM 1720 O O . GLU A 1 211 ? -6.563 -11.188 -0.819 1.00 98.88 211 GLU A O 1
ATOM 1725 N N . ILE A 1 212 ? -8.550 -10.144 -0.571 1.00 98.88 212 ILE A N 1
ATOM 1726 C CA . ILE A 1 212 ? -8.735 -9.811 -1.987 1.00 98.88 212 ILE A CA 1
ATOM 1727 C C . ILE A 1 212 ? -7.629 -8.865 -2.464 1.00 98.88 212 ILE A C 1
ATOM 1729 O O . ILE A 1 212 ? -7.038 -9.114 -3.515 1.00 98.88 212 ILE A O 1
ATOM 1733 N N . LEU A 1 213 ? -7.280 -7.828 -1.694 1.00 98.69 213 LEU A N 1
ATOM 1734 C CA . LEU A 1 213 ? -6.203 -6.897 -2.056 1.00 98.69 213 LEU A CA 1
ATOM 1735 C C . LEU A 1 213 ? -4.837 -7.586 -2.175 1.00 98.69 213 LEU A C 1
ATOM 1737 O O . LEU A 1 213 ? -4.080 -7.314 -3.115 1.00 98.69 213 LEU A O 1
ATOM 1741 N N . ILE A 1 214 ? -4.524 -8.508 -1.259 1.00 98.75 214 ILE A N 1
ATOM 1742 C CA . ILE A 1 214 ? -3.297 -9.311 -1.325 1.00 98.75 214 ILE A CA 1
ATOM 1743 C C . ILE A 1 214 ? -3.307 -10.180 -2.584 1.00 98.75 214 ILE A C 1
ATOM 1745 O O . ILE A 1 214 ? -2.316 -10.203 -3.319 1.00 98.75 214 ILE A O 1
ATOM 1749 N N . ALA A 1 215 ? -4.403 -10.900 -2.837 1.00 98.62 215 ALA A N 1
ATOM 1750 C CA . ALA A 1 215 ? -4.533 -11.776 -3.997 1.00 98.62 215 ALA A CA 1
ATOM 1751 C C . ALA A 1 215 ? -4.400 -10.991 -5.309 1.00 98.62 215 ALA A C 1
ATOM 1753 O O . ALA A 1 215 ? -3.639 -11.395 -6.189 1.00 98.62 215 ALA A O 1
ATOM 1754 N N . LEU A 1 216 ? -5.043 -9.827 -5.391 1.00 97.94 216 LEU A N 1
ATOM 1755 C CA . LEU A 1 216 ? -4.995 -8.922 -6.534 1.00 97.94 216 LEU A CA 1
ATOM 1756 C C . LEU A 1 216 ? -3.572 -8.431 -6.821 1.00 97.94 216 LEU A C 1
ATOM 1758 O O . LEU A 1 216 ? -3.100 -8.496 -7.957 1.00 97.94 216 LEU A O 1
ATOM 1762 N N . PHE A 1 217 ? -2.845 -8.000 -5.788 1.00 97.94 217 PHE A N 1
ATOM 1763 C CA . PHE A 1 217 ? -1.453 -7.588 -5.948 1.00 97.94 217 PHE A CA 1
ATOM 1764 C C . PHE A 1 217 ? -0.548 -8.755 -6.362 1.00 97.94 217 PHE A C 1
ATOM 1766 O O . PHE A 1 217 ? 0.318 -8.588 -7.224 1.00 97.94 217 PHE A O 1
ATOM 1773 N N . LYS A 1 218 ? -0.734 -9.944 -5.772 1.00 97.81 218 LYS A N 1
ATOM 1774 C CA . LYS A 1 218 ? 0.046 -11.142 -6.122 1.00 97.81 218 LYS A CA 1
ATOM 1775 C C . LYS A 1 218 ? -0.199 -11.571 -7.566 1.00 97.81 218 LYS A C 1
ATOM 1777 O O . LYS A 1 218 ? 0.770 -11.902 -8.247 1.00 97.81 218 LYS A O 1
ATOM 1782 N N . ASP A 1 219 ? -1.444 -11.529 -8.031 1.00 97.50 219 ASP A N 1
ATOM 1783 C CA . ASP A 1 219 ? -1.809 -11.835 -9.415 1.00 97.50 219 ASP A CA 1
ATOM 1784 C C . ASP A 1 219 ? -1.137 -10.864 -10.396 1.00 97.50 219 ASP A C 1
ATOM 1786 O O . ASP A 1 219 ? -0.435 -11.285 -11.318 1.00 97.50 219 ASP A O 1
ATOM 1790 N N . PHE A 1 220 ? -1.209 -9.559 -10.119 1.00 97.12 220 PHE A N 1
ATOM 1791 C CA . PHE A 1 220 ? -0.555 -8.539 -10.940 1.00 97.12 220 PHE A CA 1
ATOM 1792 C C . PHE A 1 220 ? 0.965 -8.692 -10.994 1.00 97.12 220 PHE A C 1
ATOM 1794 O O . PHE A 1 220 ? 1.574 -8.641 -12.063 1.00 97.12 220 PHE A O 1
ATOM 1801 N N . VAL A 1 221 ? 1.597 -8.921 -9.844 1.00 96.38 221 VAL A N 1
ATOM 1802 C CA . VAL A 1 221 ? 3.038 -9.164 -9.774 1.00 96.38 221 VAL A CA 1
ATOM 1803 C C . VAL A 1 221 ? 3.425 -10.425 -10.542 1.00 96.38 221 VAL A C 1
ATOM 1805 O O . VAL A 1 221 ? 4.395 -10.396 -11.300 1.00 96.38 221 VAL A O 1
ATOM 1808 N N . LYS A 1 222 ? 2.666 -11.514 -10.379 1.00 96.19 222 LYS A N 1
ATOM 1809 C CA . LYS A 1 222 ? 2.894 -12.770 -11.099 1.00 96.19 222 LYS A CA 1
ATOM 1810 C C . LYS A 1 222 ? 2.804 -12.549 -12.605 1.00 96.19 222 LYS A C 1
ATOM 1812 O O . LYS A 1 222 ? 3.676 -13.024 -13.327 1.00 96.19 222 LYS A O 1
ATOM 1817 N N . PHE A 1 223 ? 1.804 -11.801 -13.069 1.00 96.31 223 PHE A N 1
ATOM 1818 C CA . PHE A 1 223 ? 1.663 -11.434 -14.474 1.00 96.31 223 PHE A CA 1
ATOM 1819 C C . PHE A 1 223 ? 2.890 -10.669 -14.993 1.00 96.31 223 PHE A C 1
ATOM 1821 O O . PHE A 1 223 ? 3.453 -11.047 -16.022 1.00 96.31 223 PHE A O 1
ATOM 1828 N N . LEU A 1 224 ? 3.345 -9.637 -14.276 1.00 95.81 224 LEU A N 1
ATOM 1829 C CA . LEU A 1 224 ? 4.501 -8.838 -14.696 1.00 95.81 224 LEU A CA 1
ATOM 1830 C C . LEU A 1 224 ? 5.798 -9.653 -14.740 1.00 95.81 224 LEU A C 1
ATOM 1832 O O . LEU A 1 224 ? 6.573 -9.517 -15.689 1.00 95.81 224 LEU A O 1
ATOM 1836 N N . GLU A 1 225 ? 6.043 -10.492 -13.734 1.00 93.88 225 GLU A N 1
ATOM 1837 C CA . GLU A 1 225 ? 7.268 -11.288 -13.633 1.00 93.88 225 GLU A CA 1
ATOM 1838 C C . GLU A 1 225 ? 7.289 -12.452 -14.625 1.00 93.88 225 GLU A C 1
ATOM 1840 O O . GLU A 1 225 ? 8.286 -12.618 -15.331 1.00 93.88 225 GLU A O 1
ATOM 1845 N N . ALA A 1 226 ? 6.198 -13.220 -14.729 1.00 95.75 226 ALA A N 1
ATOM 1846 C CA . ALA A 1 226 ? 6.115 -14.378 -15.623 1.00 95.75 226 ALA A CA 1
ATOM 1847 C C . ALA A 1 226 ? 6.316 -13.986 -17.094 1.00 95.75 226 ALA A C 1
ATOM 1849 O O . ALA A 1 226 ? 6.920 -14.733 -17.858 1.00 95.75 226 ALA A O 1
ATOM 1850 N N . ASN A 1 227 ? 5.869 -12.786 -17.464 1.00 95.12 227 ASN A N 1
ATOM 1851 C CA . ASN A 1 227 ? 5.992 -12.254 -18.818 1.00 95.12 227 ASN A CA 1
ATOM 1852 C C . ASN A 1 227 ? 7.179 -11.286 -18.987 1.00 95.12 227 ASN A C 1
ATOM 1854 O O . ASN A 1 227 ? 7.367 -10.734 -20.067 1.00 95.12 227 ASN A O 1
ATOM 1858 N N . ARG A 1 228 ? 7.979 -11.055 -17.933 1.00 94.19 228 ARG A N 1
ATOM 1859 C CA . ARG A 1 228 ? 9.123 -10.118 -17.917 1.00 94.19 228 ARG A CA 1
ATOM 1860 C C . ARG A 1 228 ? 8.778 -8.726 -18.475 1.00 94.19 228 ARG A C 1
ATOM 1862 O O . ARG A 1 228 ? 9.558 -8.150 -19.227 1.00 94.19 228 ARG A O 1
ATOM 1869 N N . ILE A 1 229 ? 7.616 -8.191 -18.100 1.00 93.94 229 ILE A N 1
ATOM 1870 C CA . ILE A 1 229 ? 7.044 -6.978 -18.708 1.00 93.94 229 ILE A CA 1
ATOM 1871 C C . ILE A 1 229 ? 7.678 -5.710 -18.142 1.00 93.94 229 ILE A C 1
ATOM 1873 O O . ILE A 1 229 ? 8.160 -4.863 -18.888 1.00 93.94 229 ILE A O 1
ATOM 1877 N N . SER A 1 230 ? 7.623 -5.534 -16.822 1.00 95.31 230 SER A N 1
ATOM 1878 C CA . SER A 1 230 ? 7.990 -4.271 -16.182 1.00 95.31 230 SER A CA 1
ATOM 1879 C C . SER A 1 230 ? 8.246 -4.444 -14.692 1.00 95.31 230 SER A C 1
ATOM 1881 O O . SER A 1 230 ? 7.826 -5.421 -14.071 1.00 95.31 230 SER A O 1
ATOM 1883 N N . ARG A 1 231 ? 8.901 -3.446 -14.101 1.00 95.31 231 ARG A N 1
ATOM 1884 C CA . ARG A 1 231 ? 8.856 -3.220 -12.655 1.00 95.31 231 ARG A CA 1
ATOM 1885 C C . ARG A 1 231 ? 7.486 -2.673 -12.245 1.00 95.31 231 ARG A C 1
ATOM 1887 O O . ARG A 1 231 ? 6.814 -2.020 -13.037 1.00 95.31 231 ARG A O 1
ATOM 1894 N N . VAL A 1 232 ? 7.115 -2.823 -10.977 1.00 95.62 232 VAL A N 1
ATOM 1895 C CA . VAL A 1 232 ? 5.905 -2.167 -10.450 1.00 95.62 232 VAL A CA 1
ATOM 1896 C C . VAL A 1 232 ? 6.214 -0.703 -10.130 1.00 95.62 232 VAL A C 1
ATOM 1898 O O . VAL A 1 232 ? 7.066 -0.401 -9.290 1.00 95.62 232 VAL A O 1
ATOM 1901 N N . CYS A 1 233 ? 5.510 0.214 -10.795 1.00 96.00 233 CYS A N 1
ATOM 1902 C CA . CYS A 1 233 ? 5.530 1.651 -10.504 1.00 96.00 233 CYS A CA 1
ATOM 1903 C C . CYS A 1 233 ? 4.274 2.060 -9.717 1.00 96.00 233 CYS A C 1
ATOM 1905 O O . CYS A 1 233 ? 3.360 1.261 -9.556 1.00 96.00 233 CYS A O 1
ATOM 1907 N N . TYR A 1 234 ? 4.196 3.313 -9.248 1.00 96.38 234 TYR A N 1
ATOM 1908 C CA . TYR A 1 234 ? 3.079 3.754 -8.398 1.00 96.38 234 TYR A CA 1
ATOM 1909 C C . TYR A 1 234 ? 1.716 3.820 -9.093 1.00 96.38 234 TYR A C 1
ATOM 1911 O O . TYR A 1 234 ? 0.706 3.894 -8.408 1.00 96.38 234 TYR A O 1
ATOM 1919 N N . THR A 1 235 ? 1.686 3.838 -10.428 1.00 96.31 235 THR A N 1
ATOM 1920 C CA . THR A 1 235 ? 0.456 3.860 -11.231 1.00 96.31 235 THR A CA 1
ATOM 1921 C C . THR A 1 235 ? 0.560 2.889 -12.397 1.00 96.31 235 THR A C 1
ATOM 1923 O O . THR A 1 235 ? 1.672 2.556 -12.834 1.00 96.31 235 THR A O 1
ATOM 1926 N N . ILE A 1 236 ? -0.579 2.468 -12.952 1.00 95.69 236 ILE A N 1
ATOM 1927 C CA . ILE A 1 236 ? -0.604 1.633 -14.159 1.00 95.69 236 ILE A CA 1
ATOM 1928 C C . ILE A 1 236 ? 0.054 2.335 -15.348 1.00 95.69 236 ILE A C 1
ATOM 1930 O O . ILE A 1 236 ? 0.866 1.724 -16.032 1.00 95.69 236 ILE A O 1
ATOM 1934 N N . ALA A 1 237 ? -0.180 3.639 -15.527 1.00 95.50 237 ALA A N 1
ATOM 1935 C CA . ALA A 1 237 ? 0.447 4.427 -16.589 1.00 95.50 237 ALA A CA 1
ATOM 1936 C C . ALA A 1 237 ? 1.980 4.453 -16.456 1.00 95.50 237 ALA A C 1
ATOM 1938 O O . ALA A 1 237 ? 2.700 4.213 -17.423 1.00 95.50 237 ALA A O 1
ATOM 1939 N N . SER A 1 238 ? 2.496 4.657 -15.238 1.00 95.62 238 SER A N 1
ATOM 1940 C CA . SER A 1 238 ? 3.944 4.607 -14.987 1.00 95.62 238 SER A CA 1
ATOM 1941 C C . SER A 1 238 ? 4.515 3.197 -15.166 1.00 95.62 238 SER A C 1
ATOM 1943 O O . SER A 1 238 ? 5.679 3.040 -15.531 1.00 95.62 238 SER A O 1
ATOM 1945 N N . THR A 1 239 ? 3.715 2.166 -14.887 1.00 96.44 239 THR A N 1
ATOM 1946 C CA . THR A 1 239 ? 4.105 0.760 -15.063 1.00 96.44 239 THR A CA 1
ATOM 1947 C C . THR A 1 239 ? 4.165 0.397 -16.547 1.00 96.44 239 THR A C 1
ATOM 1949 O O . THR A 1 239 ? 5.135 -0.226 -16.977 1.00 96.44 239 THR A O 1
ATOM 1952 N N . ALA A 1 240 ? 3.195 0.865 -17.338 1.00 96.69 240 ALA A N 1
ATOM 1953 C CA . ALA A 1 240 ? 3.159 0.736 -18.792 1.00 96.69 240 ALA A CA 1
ATOM 1954 C C . ALA A 1 240 ? 4.319 1.487 -19.461 1.00 96.69 240 ALA A C 1
ATOM 1956 O O . ALA A 1 240 ? 5.003 0.928 -20.315 1.00 96.69 240 ALA A O 1
ATOM 1957 N N . MET A 1 241 ? 4.622 2.710 -19.013 1.00 97.00 241 MET A N 1
ATOM 1958 C CA . MET A 1 241 ? 5.791 3.448 -19.498 1.00 97.00 241 MET A CA 1
ATOM 1959 C C . MET A 1 241 ? 7.096 2.706 -19.189 1.00 97.00 241 MET A C 1
ATOM 1961 O O . MET A 1 241 ? 7.977 2.613 -20.040 1.00 97.00 241 MET A O 1
ATOM 1965 N N . ALA A 1 242 ? 7.225 2.130 -17.991 1.00 96.75 242 ALA A N 1
ATOM 1966 C CA . ALA A 1 242 ? 8.380 1.302 -17.653 1.00 96.75 242 ALA A CA 1
ATOM 1967 C C . ALA A 1 242 ? 8.459 0.023 -18.512 1.00 96.75 242 ALA A C 1
ATOM 196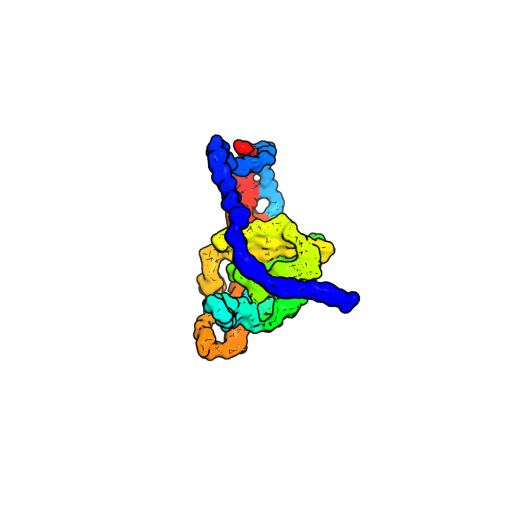9 O O . ALA A 1 242 ? 9.563 -0.372 -18.878 1.00 96.75 242 ALA A O 1
ATOM 1970 N N . ALA A 1 243 ? 7.321 -0.565 -18.901 1.00 96.94 243 ALA A N 1
ATOM 1971 C CA . ALA A 1 243 ? 7.277 -1.710 -19.811 1.00 96.94 243 ALA A CA 1
ATOM 1972 C C . ALA A 1 243 ? 7.806 -1.342 -21.204 1.00 96.94 243 ALA A C 1
ATOM 1974 O O . ALA A 1 243 ? 8.685 -2.017 -21.742 1.00 96.94 243 ALA A O 1
ATOM 1975 N N . TYR A 1 244 ? 7.331 -0.217 -21.751 1.00 97.06 244 TYR A N 1
ATOM 1976 C CA . TYR A 1 244 ? 7.830 0.338 -23.008 1.00 97.06 244 TYR A CA 1
ATOM 1977 C C . TYR A 1 244 ? 9.342 0.596 -22.941 1.00 97.06 244 TYR A C 1
ATOM 1979 O O . TYR A 1 244 ? 10.102 0.116 -23.783 1.00 97.06 244 TYR A O 1
ATOM 1987 N N . LEU A 1 245 ? 9.801 1.280 -21.887 1.00 96.38 245 LEU A N 1
ATOM 1988 C CA . LEU A 1 245 ? 11.215 1.600 -21.685 1.00 96.38 245 LEU A CA 1
ATOM 1989 C C . LEU A 1 245 ? 12.109 0.371 -21.490 1.00 96.38 245 LEU A C 1
ATOM 1991 O O . LEU A 1 245 ? 13.319 0.485 -21.690 1.00 96.38 245 LEU 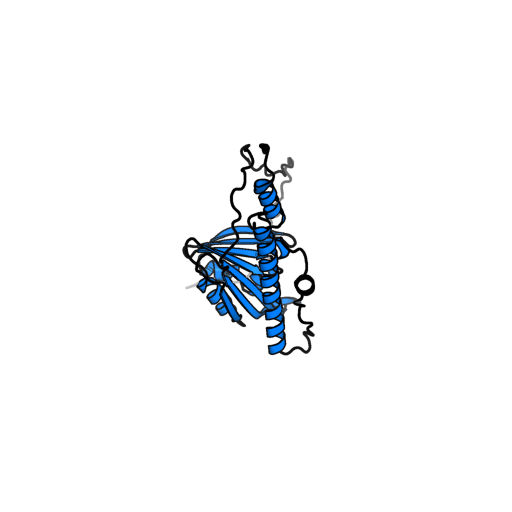A O 1
ATOM 1995 N N . PHE A 1 246 ? 11.549 -0.765 -21.080 1.00 95.56 246 PHE A N 1
ATOM 1996 C CA . PHE A 1 246 ? 12.278 -2.012 -20.877 1.00 95.56 246 PHE A CA 1
ATOM 1997 C C . PHE A 1 246 ? 12.375 -2.829 -22.172 1.00 95.56 246 PHE A C 1
ATOM 1999 O O . PHE A 1 246 ? 13.480 -3.170 -22.601 1.00 95.56 246 PHE A O 1
ATOM 2006 N N . GLY A 1 247 ? 11.232 -3.117 -22.802 1.00 93.75 247 GLY A N 1
ATOM 2007 C CA . GLY A 1 247 ? 11.142 -4.043 -23.934 1.00 93.75 247 GLY A CA 1
ATOM 2008 C C . GLY A 1 247 ? 11.234 -3.399 -25.318 1.00 93.75 247 GLY A C 1
ATOM 2009 O O . GLY A 1 247 ? 11.716 -4.042 -26.244 1.00 93.75 247 GLY A O 1
ATOM 2010 N N . PHE A 1 248 ? 10.814 -2.138 -25.461 1.00 95.12 248 PHE A N 1
ATOM 2011 C CA . PHE A 1 248 ? 10.487 -1.549 -26.769 1.00 95.12 248 PHE A CA 1
ATOM 2012 C C . PHE A 1 248 ? 11.219 -0.238 -27.083 1.00 95.12 248 PHE A C 1
ATOM 2014 O O . PHE A 1 248 ? 11.057 0.306 -28.165 1.00 95.12 248 PHE A O 1
ATOM 2021 N N . TYR A 1 249 ? 12.038 0.288 -26.169 1.00 95.94 249 TYR A N 1
ATOM 2022 C CA . TYR A 1 249 ? 12.744 1.560 -26.369 1.00 95.94 249 TYR A CA 1
ATOM 2023 C C . TYR A 1 249 ? 13.991 1.424 -27.260 1.00 95.94 249 TYR A C 1
ATOM 2025 O O . TYR A 1 249 ? 15.130 1.456 -26.779 1.00 95.94 249 TYR A O 1
ATOM 2033 N N . ASP A 1 250 ? 13.777 1.223 -28.554 1.00 94.75 250 ASP A N 1
ATOM 2034 C CA . ASP A 1 250 ? 14.779 1.019 -29.610 1.00 94.75 250 ASP A CA 1
ATOM 2035 C C . ASP A 1 250 ? 15.399 2.321 -30.151 1.00 94.75 250 ASP A C 1
ATOM 2037 O O . ASP A 1 250 ? 16.586 2.342 -30.483 1.00 94.75 250 ASP A O 1
ATOM 2041 N N . HIS A 1 251 ? 14.653 3.423 -30.140 1.00 94.75 251 HIS A N 1
ATOM 2042 C CA . HIS A 1 251 ? 15.109 4.742 -30.577 1.00 94.75 251 HIS A CA 1
ATOM 2043 C C . HIS A 1 251 ? 15.120 5.762 -29.437 1.00 94.75 251 HIS A C 1
ATOM 2045 O O . HIS A 1 251 ? 14.274 5.743 -28.545 1.00 94.75 251 HIS A O 1
ATOM 2051 N N . LYS A 1 252 ? 16.083 6.695 -29.463 1.00 95.38 252 LYS A N 1
ATOM 2052 C CA . LYS A 1 252 ? 16.150 7.767 -28.461 1.00 95.38 252 LYS A CA 1
ATOM 2053 C C . LYS A 1 252 ? 14.987 8.737 -28.648 1.00 95.38 252 LYS A C 1
ATOM 2055 O O . LYS A 1 252 ? 14.904 9.413 -29.667 1.00 95.38 252 LYS A O 1
ATOM 2060 N N . ILE A 1 253 ? 14.154 8.856 -27.620 1.00 95.31 253 ILE A N 1
ATOM 2061 C CA . ILE A 1 253 ? 13.102 9.869 -27.544 1.00 95.31 253 ILE A CA 1
ATOM 2062 C C . ILE A 1 253 ? 13.632 11.031 -26.710 1.00 95.31 253 ILE A C 1
ATOM 2064 O O . ILE A 1 253 ? 14.035 10.850 -25.556 1.00 95.31 253 ILE A O 1
ATOM 2068 N N . TYR A 1 254 ? 13.632 12.218 -27.306 1.00 94.44 254 TYR A N 1
ATOM 2069 C CA . TYR A 1 254 ? 14.035 13.462 -26.662 1.00 94.44 254 TYR A CA 1
ATOM 2070 C C . TYR A 1 254 ? 12.795 14.209 -26.176 1.00 94.44 254 TYR A C 1
ATOM 2072 O O . TYR A 1 254 ? 11.821 14.348 -26.909 1.00 94.44 254 TYR A O 1
ATOM 2080 N N . ILE A 1 255 ? 12.838 14.677 -24.932 1.00 90.56 255 ILE A N 1
ATOM 2081 C CA . ILE A 1 255 ? 11.813 15.535 -24.346 1.00 90.56 255 ILE A CA 1
ATOM 2082 C C . ILE A 1 255 ? 12.289 16.978 -24.486 1.00 90.56 255 ILE A C 1
ATOM 2084 O O . ILE A 1 255 ? 13.372 17.319 -23.997 1.00 90.56 255 ILE A O 1
ATOM 2088 N N . HIS A 1 256 ? 11.484 17.792 -25.167 1.00 87.19 256 HIS A N 1
ATOM 2089 C CA . HIS A 1 256 ? 11.656 19.241 -25.245 1.00 87.19 256 HIS A CA 1
ATOM 2090 C C . HIS A 1 256 ? 10.934 19.940 -24.080 1.00 87.19 256 HIS A C 1
ATOM 2092 O O . HIS A 1 256 ? 10.200 19.298 -23.323 1.00 87.19 256 HIS A O 1
ATOM 2098 N N . ASN A 1 257 ? 11.171 21.244 -23.942 1.00 74.75 257 ASN A N 1
ATOM 2099 C CA . ASN A 1 257 ? 10.469 22.103 -22.986 1.00 74.75 257 ASN A CA 1
ATOM 2100 C C . ASN A 1 257 ? 9.169 22.638 -23.565 1.00 74.75 257 ASN A C 1
ATOM 2102 O O . ASN A 1 257 ? 9.151 22.868 -24.797 1.00 74.75 257 ASN A O 1
#